Protein AF-A0A7K4AEQ0-F1 (afdb_monomer)

Mean predicted aligned error: 10.97 Å

Organism: Methanothrix soehngenii (NCBI:txid2223)

Solvent-accessible surface area (backbone atoms only — not comparable to full-atom values): 14278 Å² total; per-residue (Å²): 106,69,69,52,54,52,49,53,53,49,57,59,49,53,69,38,64,72,53,30,73,73,40,41,70,58,56,51,52,51,48,54,52,53,44,52,53,52,48,51,52,50,53,49,50,54,66,55,45,46,75,41,83,92,37,57,62,72,98,62,39,55,59,58,50,49,68,34,74,73,43,39,40,52,48,52,35,45,45,49,74,56,44,56,80,75,46,85,50,69,69,58,46,58,58,34,57,59,42,53,60,47,35,60,57,48,50,50,81,71,31,65,68,51,49,50,47,52,51,27,47,66,75,40,43,67,63,52,50,51,52,52,51,52,51,52,52,51,34,54,54,51,7,48,55,37,22,77,46,28,22,91,83,33,51,82,64,26,64,39,51,70,46,20,31,51,44,36,51,36,46,36,69,67,64,58,87,72,85,57,81,64,83,39,76,62,18,42,54,53,49,53,54,49,45,61,54,18,57,58,60,60,48,44,62,59,55,50,51,53,52,31,52,53,49,57,51,50,54,51,54,49,51,68,75,53,61,69,48,55,39,93,88,76,70,46,72,42,79,74,77,72,85,54,74,72,57,60,58,52,58,55,58,67,74,76,111

InterPro domains:
  IPR005821 Ion transport domain [PF00520] (1-220)
  IPR027359 Voltage-dependent channel domain superfamily [G3DSA:1.20.120.350] (1-124)
  IPR028325 Voltage-gated potassium channel [PTHR11537] (2-220)

Nearest PDB structures (foldseek):
  7f0j-assembly1_B  TM=7.543E-01  e=1.730E-11  Homo sapiens
  8sda-assembly1_C  TM=8.524E-01  e=1.412E-10  Rattus norvegicus
  7e8e-assembly1_D  TM=7.741E-01  e=7.119E-11  Homo sapiens
  7w6s-assembly1_F  TM=7.558E-01  e=7.800E-11  Homo sapiens
  5wie-assembly2_H  TM=8.222E-01  e=3.210E-10  Rattus norvegicus

Radius of gyration: 27.98 Å; Cα contacts (8 Å, |Δi|>4): 200; chains: 1; bounding box: 56×64×82 Å

pLDDT: mean 84.14, std 13.73, range [42.44, 97.31]

Structure (mmCIF, N/CA/C/O backbone):
data_AF-A0A7K4AEQ0-F1
#
_entry.id   AF-A0A7K4AEQ0-F1
#
loop_
_atom_site.group_PDB
_atom_site.id
_atom_site.type_symbol
_atom_site.label_atom_id
_atom_site.label_alt_id
_atom_site.label_comp_id
_atom_site.label_asym_id
_atom_site.label_entity_id
_atom_site.label_seq_id
_atom_site.pdbx_PDB_ins_code
_atom_site.Cartn_x
_atom_site.Cartn_y
_atom_site.Cartn_z
_atom_site.occupancy
_atom_site.B_iso_or_equiv
_atom_site.auth_seq_id
_atom_site.auth_comp_id
_atom_site.auth_asym_id
_atom_site.auth_atom_id
_atom_site.pdbx_PDB_model_num
ATOM 1 N N . MET A 1 1 ? -17.764 -3.358 13.798 1.00 80.31 1 MET A N 1
ATOM 2 C CA . MET A 1 1 ? -17.238 -4.054 12.597 1.00 80.31 1 MET A CA 1
ATOM 3 C C . MET A 1 1 ? -18.323 -4.373 11.567 1.00 80.31 1 MET A C 1
ATOM 5 O O . MET A 1 1 ? -18.191 -3.892 10.452 1.00 80.31 1 MET A O 1
ATOM 9 N N . LEU A 1 2 ? -19.403 -5.094 11.918 1.00 87.44 2 LEU A N 1
ATOM 10 C CA . LEU A 1 2 ? -20.477 -5.456 10.969 1.00 87.44 2 LEU A CA 1
ATOM 11 C C . LEU A 1 2 ? -21.036 -4.252 10.190 1.00 87.44 2 LEU A C 1
ATOM 13 O O . LEU A 1 2 ? -21.116 -4.301 8.971 1.00 87.44 2 LEU A O 1
ATOM 17 N N . LEU A 1 3 ? -21.333 -3.143 10.878 1.00 88.81 3 LEU A N 1
ATOM 18 C CA . LEU A 1 3 ? -21.836 -1.919 10.242 1.00 88.81 3 LEU A CA 1
ATOM 19 C C . LEU A 1 3 ? -20.861 -1.329 9.208 1.00 88.81 3 LEU A C 1
ATOM 21 O O . LEU A 1 3 ? -21.296 -0.836 8.175 1.00 88.81 3 LEU A O 1
ATOM 25 N N . VAL A 1 4 ? -19.549 -1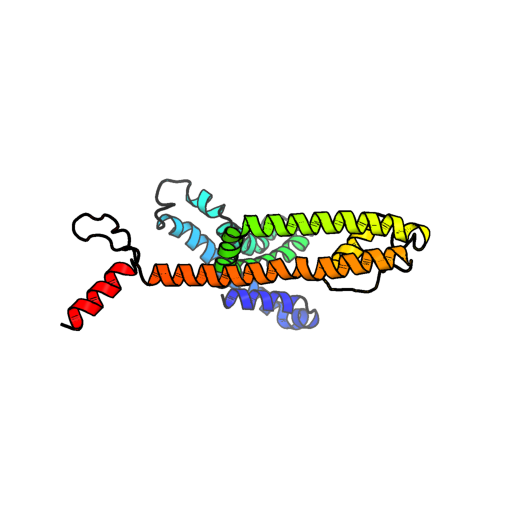.401 9.460 1.00 85.88 4 VAL A N 1
ATOM 26 C CA . VAL A 1 4 ? -18.517 -0.924 8.522 1.00 85.88 4 VAL A CA 1
ATOM 27 C C . VAL A 1 4 ? -18.495 -1.806 7.277 1.00 85.88 4 VAL A C 1
ATOM 29 O O . VAL A 1 4 ? -18.505 -1.287 6.167 1.00 85.88 4 VAL A O 1
ATOM 32 N N . VAL A 1 5 ? -18.539 -3.131 7.453 1.00 88.06 5 VAL A N 1
ATOM 33 C CA . VAL A 1 5 ? -18.591 -4.087 6.335 1.00 88.06 5 VAL A CA 1
ATOM 34 C C . VAL A 1 5 ? -19.855 -3.877 5.501 1.00 88.06 5 VAL A C 1
ATOM 36 O O . VAL A 1 5 ? -19.764 -3.753 4.284 1.00 88.06 5 VAL A O 1
ATOM 39 N N . LEU A 1 6 ? -21.019 -3.749 6.143 1.00 90.88 6 LEU A N 1
ATOM 40 C CA . LEU A 1 6 ? -22.277 -3.451 5.454 1.00 90.88 6 LEU A CA 1
ATOM 41 C C . LEU A 1 6 ? -22.228 -2.102 4.724 1.00 90.88 6 LEU A C 1
ATOM 43 O O . LEU A 1 6 ? -22.765 -1.996 3.628 1.00 90.88 6 LEU A O 1
ATOM 47 N N . ASN A 1 7 ? -21.550 -1.089 5.277 1.00 89.44 7 ASN A N 1
ATOM 48 C CA . ASN A 1 7 ? -21.341 0.193 4.597 1.00 89.44 7 ASN A CA 1
ATOM 49 C C . ASN A 1 7 ? -20.488 0.053 3.335 1.00 89.44 7 ASN A C 1
ATOM 51 O O . ASN A 1 7 ? -20.851 0.602 2.300 1.00 89.44 7 ASN A O 1
ATOM 55 N N . VAL A 1 8 ? -19.406 -0.725 3.389 1.00 87.88 8 VAL A N 1
ATOM 56 C CA . VAL A 1 8 ? -18.571 -1.009 2.212 1.00 87.88 8 VAL A CA 1
ATOM 57 C C . VAL A 1 8 ? -19.378 -1.742 1.141 1.00 87.88 8 VAL A C 1
ATOM 59 O O . VAL A 1 8 ? -19.369 -1.328 -0.015 1.00 87.88 8 VAL A O 1
ATOM 62 N N . VAL A 1 9 ? -20.127 -2.782 1.521 1.00 90.31 9 VAL A N 1
ATOM 63 C CA . VAL A 1 9 ? -20.981 -3.532 0.587 1.00 90.31 9 VAL A CA 1
ATOM 64 C C . VAL A 1 9 ? -22.057 -2.626 -0.015 1.00 90.31 9 VAL A C 1
ATOM 66 O O . VAL A 1 9 ? -22.254 -2.654 -1.224 1.00 90.31 9 VAL A O 1
ATOM 69 N N . ALA A 1 10 ? -22.699 -1.772 0.787 1.00 89.31 10 ALA A N 1
ATOM 70 C CA . ALA A 1 10 ? -23.671 -0.796 0.299 1.00 89.31 10 ALA A CA 1
ATOM 71 C C . ALA A 1 10 ? -23.052 0.176 -0.716 1.00 89.31 10 ALA A C 1
ATOM 73 O O . ALA A 1 10 ? -23.646 0.397 -1.763 1.00 89.31 10 ALA A O 1
ATOM 74 N N . VAL A 1 11 ? -21.845 0.694 -0.459 1.00 86.94 11 VAL A N 1
ATOM 75 C CA . VAL A 1 11 ? -21.139 1.593 -1.389 1.00 86.94 11 VAL A CA 1
ATOM 76 C C . VAL A 1 11 ? -20.783 0.893 -2.701 1.00 86.94 11 VAL A C 1
ATOM 78 O O . VAL A 1 11 ? -20.893 1.514 -3.755 1.00 86.94 11 VAL A O 1
ATOM 81 N N . ILE A 1 12 ? -20.373 -0.379 -2.657 1.00 88.88 12 ILE A N 1
ATOM 82 C CA . ILE A 1 12 ? -20.109 -1.182 -3.862 1.00 88.88 12 ILE A CA 1
ATOM 83 C C . ILE A 1 12 ? -21.411 -1.417 -4.633 1.00 88.88 12 ILE A C 1
ATOM 85 O O . ILE A 1 12 ? -21.448 -1.224 -5.840 1.00 88.88 12 ILE A O 1
ATOM 89 N N . MET A 1 13 ? -22.487 -1.790 -3.944 1.00 90.19 13 MET A N 1
ATOM 90 C CA . MET A 1 13 ? -23.803 -2.008 -4.548 1.00 90.19 13 MET A CA 1
ATOM 91 C C . MET A 1 13 ? -24.379 -0.730 -5.174 1.00 90.19 13 MET A C 1
ATOM 93 O O . MET A 1 13 ? -24.977 -0.784 -6.243 1.00 90.19 13 MET A O 1
ATOM 97 N N . GLU A 1 14 ? -24.143 0.429 -4.561 1.00 87.75 14 GLU A N 1
ATOM 98 C CA . GLU A 1 14 ? -24.574 1.733 -5.070 1.00 87.75 14 GLU A CA 1
ATOM 99 C C . GLU A 1 14 ? -23.918 2.102 -6.414 1.00 87.75 14 GLU A C 1
ATOM 101 O O . GLU A 1 14 ? -24.488 2.882 -7.171 1.00 87.75 14 GLU A O 1
ATOM 106 N N . THR A 1 15 ? -22.742 1.549 -6.755 1.00 86.81 15 THR A N 1
ATOM 107 C CA . THR A 1 15 ? -22.126 1.797 -8.076 1.00 86.81 15 THR A CA 1
ATOM 108 C C . THR A 1 15 ? -22.852 1.075 -9.212 1.00 86.81 15 THR A C 1
ATOM 110 O O . THR A 1 15 ? -22.668 1.419 -10.381 1.00 86.81 15 THR A O 1
ATOM 113 N N . VAL A 1 16 ? -23.702 0.097 -8.888 1.00 92.19 16 VAL A N 1
ATOM 114 C CA . VAL A 1 16 ? -24.470 -0.677 -9.860 1.00 92.19 16 VAL A CA 1
ATOM 115 C C . VAL A 1 16 ? -25.755 0.076 -10.216 1.00 92.19 16 VAL A C 1
ATOM 117 O O . VAL A 1 16 ? -26.703 0.138 -9.433 1.00 92.19 16 VAL A O 1
ATOM 120 N N . GLN A 1 17 ? -25.810 0.618 -11.437 1.00 91.06 17 GLN A N 1
ATOM 121 C CA . GLN A 1 17 ? -26.854 1.558 -11.873 1.00 91.06 17 GLN A CA 1
ATOM 122 C C . GLN A 1 17 ? -28.292 1.042 -11.697 1.00 91.06 17 GLN A C 1
ATOM 124 O O . GLN A 1 17 ? -29.163 1.790 -11.249 1.00 91.06 17 GLN A O 1
ATOM 129 N N . TRP A 1 18 ? -28.567 -0.223 -12.034 1.00 93.69 18 TRP A N 1
ATOM 130 C CA . TRP A 1 18 ? -29.924 -0.777 -11.920 1.00 93.69 18 TRP A CA 1
ATOM 131 C C . TRP A 1 18 ? -30.364 -0.908 -10.458 1.00 93.69 18 TRP A C 1
ATOM 133 O O . TRP A 1 18 ? -31.522 -0.659 -10.129 1.00 93.69 18 TRP A O 1
ATOM 143 N N . LEU A 1 19 ? -29.422 -1.232 -9.572 1.00 90.75 19 LEU A N 1
ATOM 144 C CA . LEU A 1 19 ? -29.677 -1.402 -8.150 1.00 90.75 19 LEU A CA 1
ATOM 145 C C . LEU A 1 19 ? -29.899 -0.047 -7.472 1.00 90.75 19 LEU A C 1
ATOM 147 O O . LEU A 1 19 ? -30.830 0.099 -6.683 1.00 90.75 19 LEU A O 1
ATOM 151 N N . TYR A 1 20 ? -29.108 0.964 -7.844 1.00 89.00 20 TYR A N 1
ATOM 152 C CA . TYR A 1 20 ? -29.322 2.344 -7.407 1.00 89.00 20 TYR A CA 1
ATOM 153 C C . TYR A 1 20 ? -30.683 2.884 -7.865 1.00 89.00 20 TYR A C 1
ATOM 155 O O . TYR A 1 20 ? -31.398 3.506 -7.085 1.00 89.00 20 TYR A O 1
ATOM 163 N N . SER A 1 21 ? -31.080 2.588 -9.105 1.00 89.44 21 SER A N 1
ATOM 164 C CA . SER A 1 21 ? -32.367 3.042 -9.649 1.00 89.44 21 SER A CA 1
ATOM 165 C C . SER A 1 21 ? -33.567 2.416 -8.923 1.00 89.44 21 SER A C 1
ATOM 167 O O . SER A 1 21 ? -34.591 3.072 -8.765 1.00 89.44 21 SER A O 1
ATOM 169 N N . ALA A 1 22 ? -33.441 1.166 -8.460 1.00 92.25 22 ALA A N 1
ATOM 170 C CA . ALA A 1 22 ? -34.502 0.449 -7.749 1.00 92.25 22 ALA A CA 1
ATOM 171 C C . ALA A 1 22 ? -34.543 0.735 -6.233 1.00 92.25 22 ALA A C 1
ATOM 173 O O . ALA A 1 22 ? -35.624 0.787 -5.650 1.00 92.25 22 ALA A O 1
ATOM 174 N N . TYR A 1 23 ? -33.384 0.917 -5.587 1.00 93.38 23 TYR A N 1
ATOM 175 C CA . TYR A 1 23 ? -33.257 0.975 -4.121 1.00 93.38 23 TYR A CA 1
ATOM 176 C C . TYR A 1 23 ? -32.541 2.227 -3.592 1.00 93.38 23 TYR A C 1
ATOM 178 O O . TYR A 1 23 ? -32.171 2.269 -2.418 1.00 93.38 23 TYR A O 1
ATOM 186 N N . GLY A 1 24 ? -32.359 3.264 -4.415 1.00 89.44 24 GLY A N 1
ATOM 187 C CA . GLY A 1 24 ? -31.679 4.515 -4.052 1.00 89.44 24 GLY A CA 1
ATOM 188 C C . GLY A 1 24 ? -32.066 5.081 -2.676 1.00 89.44 24 GLY A C 1
ATOM 189 O O . GLY A 1 24 ? -31.174 5.273 -1.847 1.00 89.44 24 GLY A O 1
ATOM 190 N N . PRO A 1 25 ? -33.367 5.244 -2.356 1.00 92.56 25 PRO A N 1
ATOM 191 C CA . PRO A 1 25 ? -33.796 5.758 -1.052 1.00 92.56 25 PRO A CA 1
ATOM 192 C C . PRO A 1 25 ? -33.355 4.895 0.140 1.00 92.56 25 PRO A C 1
ATOM 194 O O . PRO A 1 25 ? -33.070 5.418 1.215 1.00 92.56 25 PRO A O 1
ATOM 197 N N . ILE A 1 26 ? -33.266 3.572 -0.036 1.00 92.62 26 ILE A N 1
ATOM 198 C CA . ILE A 1 26 ? -32.818 2.648 1.016 1.00 92.62 26 ILE A CA 1
ATOM 199 C C . ILE A 1 26 ? -31.315 2.814 1.257 1.00 92.62 26 ILE A C 1
ATOM 201 O O . ILE A 1 26 ? -30.883 2.856 2.410 1.00 92.62 26 ILE A O 1
ATOM 205 N N . PHE A 1 27 ? -30.522 2.960 0.191 1.00 89.56 27 PHE A N 1
ATOM 206 C CA . PHE A 1 27 ? -29.090 3.244 0.310 1.00 89.56 27 PHE A CA 1
ATOM 207 C C . PHE A 1 27 ? -28.832 4.581 1.001 1.00 89.56 27 PHE A C 1
ATOM 209 O O . PHE A 1 27 ? -27.969 4.656 1.876 1.00 89.56 27 PHE A O 1
ATOM 216 N N . GLU A 1 28 ? -29.602 5.617 0.670 1.00 87.62 28 GLU A N 1
ATOM 217 C CA . GLU A 1 28 ? -29.498 6.926 1.316 1.00 87.62 28 GLU A CA 1
ATOM 218 C C . GLU A 1 28 ? -29.877 6.866 2.799 1.00 87.62 28 GLU A C 1
ATOM 220 O O . GLU A 1 28 ? -29.113 7.342 3.643 1.00 87.62 28 GLU A O 1
ATOM 225 N N . ALA A 1 29 ? -30.993 6.215 3.142 1.00 91.88 29 ALA A N 1
ATOM 226 C CA . ALA A 1 29 ? -31.417 6.032 4.528 1.00 91.88 29 ALA A CA 1
ATOM 227 C C . ALA A 1 29 ? -30.368 5.263 5.348 1.00 91.88 29 ALA A C 1
ATOM 229 O O . ALA A 1 29 ? -29.990 5.686 6.444 1.00 91.88 29 ALA A O 1
ATOM 230 N N . PHE A 1 30 ? -29.839 4.166 4.799 1.00 92.88 30 PHE A N 1
ATOM 231 C CA . PHE A 1 30 ? -28.781 3.387 5.436 1.00 92.88 30 PHE A CA 1
ATOM 232 C C . PHE A 1 30 ? -27.478 4.185 5.584 1.00 92.88 30 PHE A C 1
ATOM 234 O O . PHE A 1 30 ? -26.813 4.120 6.623 1.00 92.88 30 PHE A O 1
ATOM 241 N N . ASN A 1 31 ? -27.117 4.978 4.574 1.00 89.75 31 ASN A N 1
ATOM 242 C CA . ASN A 1 31 ? -25.956 5.854 4.624 1.00 89.75 31 ASN A CA 1
ATOM 243 C C . ASN A 1 31 ? -26.096 6.875 5.764 1.00 89.75 31 ASN A C 1
ATOM 245 O O . ASN A 1 31 ? -25.223 6.922 6.628 1.00 89.75 31 ASN A O 1
ATOM 249 N N . VAL A 1 32 ? -27.210 7.611 5.835 1.00 91.06 32 VAL A N 1
ATOM 250 C CA . VAL A 1 32 ? -27.480 8.577 6.918 1.00 91.06 32 VAL A CA 1
ATOM 251 C C . VAL A 1 32 ? -27.444 7.899 8.289 1.00 91.06 32 VAL A C 1
ATOM 253 O O . VAL A 1 32 ? -26.766 8.383 9.195 1.00 91.06 32 VAL A O 1
ATOM 256 N N . PHE A 1 33 ? -28.100 6.745 8.431 1.00 94.06 33 PHE A N 1
ATOM 257 C CA . PHE A 1 33 ? -28.100 5.963 9.668 1.00 94.06 33 PHE A CA 1
ATOM 258 C C . PHE A 1 33 ? -26.682 5.575 10.114 1.00 94.06 33 PHE A C 1
ATOM 260 O O . PHE A 1 33 ? -26.278 5.849 11.246 1.00 94.06 33 PHE A O 1
ATOM 267 N N . SER A 1 34 ? -25.899 4.972 9.217 1.00 91.38 34 SER A N 1
ATOM 268 C CA . SER A 1 34 ? -24.539 4.517 9.524 1.00 91.38 34 SER A CA 1
ATOM 269 C C . SER A 1 34 ? -23.590 5.671 9.867 1.00 91.38 34 SER A C 1
ATOM 271 O O . SER A 1 34 ? -22.793 5.552 10.798 1.00 91.38 34 SER A O 1
ATOM 273 N N . ILE A 1 35 ? -23.710 6.812 9.180 1.00 91.00 35 ILE A N 1
ATOM 274 C CA . ILE A 1 35 ? -22.931 8.021 9.475 1.00 91.00 35 ILE A CA 1
ATOM 275 C C . ILE A 1 35 ? -23.321 8.598 10.828 1.00 91.00 35 ILE A C 1
ATOM 277 O O . ILE A 1 35 ? -22.433 8.988 11.583 1.00 91.00 35 ILE A O 1
ATOM 281 N N . GLY A 1 36 ? -24.614 8.623 11.161 1.00 92.88 36 GLY A N 1
ATOM 282 C CA . GLY A 1 36 ? -25.082 9.044 12.479 1.00 92.88 36 GLY A CA 1
ATOM 283 C C . GLY A 1 36 ? -24.405 8.240 13.587 1.00 92.88 36 GLY A C 1
ATOM 284 O O . GLY A 1 36 ? -23.801 8.820 14.489 1.00 92.88 36 GLY A O 1
ATOM 285 N N . ILE A 1 37 ? -24.391 6.909 13.457 1.00 93.38 37 ILE A N 1
ATOM 286 C CA . ILE A 1 37 ? -23.693 6.025 14.401 1.00 93.38 37 ILE A CA 1
ATOM 287 C C . ILE A 1 37 ? -22.192 6.335 14.455 1.00 93.38 37 ILE A C 1
ATOM 289 O O . ILE A 1 37 ? -21.650 6.495 15.546 1.00 93.38 37 ILE A O 1
ATOM 293 N N . PHE A 1 38 ? -21.511 6.454 13.311 1.00 91.44 38 PHE A N 1
ATOM 294 C CA . PHE A 1 38 ? -20.069 6.727 13.291 1.00 91.44 38 PHE A CA 1
ATOM 295 C C . PHE A 1 38 ? -19.703 8.096 13.865 1.00 91.44 38 PHE A C 1
ATOM 297 O O . PHE A 1 38 ? -18.650 8.226 14.486 1.00 91.44 38 PHE A O 1
ATOM 304 N N . THR A 1 39 ? -20.567 9.091 13.686 1.00 92.38 39 THR A N 1
ATOM 305 C CA . THR A 1 39 ? -20.394 10.435 14.244 1.00 92.38 39 THR A CA 1
ATOM 306 C C . THR A 1 39 ? -20.538 10.405 15.759 1.00 92.38 39 THR A C 1
ATOM 308 O O . THR A 1 39 ? -19.682 10.935 16.464 1.00 92.38 39 THR A O 1
ATOM 311 N N . ILE A 1 40 ? -21.578 9.735 16.269 1.00 94.00 40 ILE A N 1
ATOM 312 C CA . ILE A 1 40 ? -21.784 9.549 17.710 1.00 94.00 40 ILE A CA 1
ATOM 313 C C . ILE A 1 40 ? -20.597 8.796 18.319 1.00 94.00 40 ILE A C 1
ATOM 315 O O . ILE A 1 40 ? -20.043 9.242 19.317 1.00 94.00 40 ILE A O 1
ATOM 319 N N . GLU A 1 41 ? -20.162 7.700 17.694 1.00 92.12 41 GLU A N 1
ATOM 320 C CA . GLU A 1 41 ? -18.991 6.925 18.120 1.00 92.12 41 GLU A CA 1
ATOM 321 C C . GLU 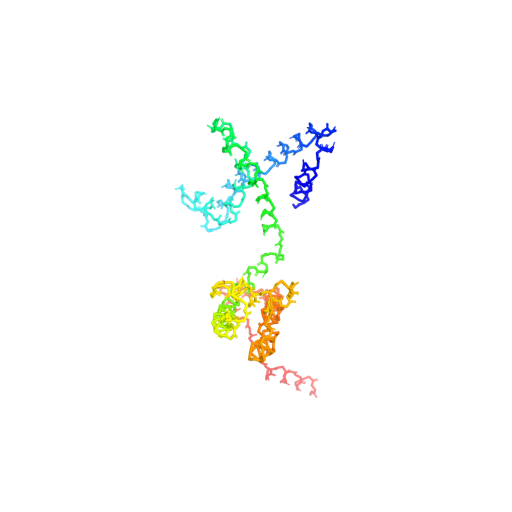A 1 41 ? -17.728 7.798 18.205 1.00 92.12 41 GLU A C 1
ATOM 323 O O . GLU A 1 41 ? -17.021 7.754 19.211 1.00 92.12 41 GLU A O 1
ATOM 328 N N . TYR A 1 42 ? -17.465 8.625 17.187 1.00 89.69 42 TYR A N 1
ATOM 329 C CA . TYR A 1 42 ? -16.309 9.525 17.158 1.00 89.69 42 TYR A CA 1
ATOM 330 C C . TYR A 1 42 ? -16.367 10.593 18.261 1.00 89.69 42 TYR A C 1
ATOM 332 O O . TYR A 1 42 ? -15.381 10.808 18.969 1.00 89.69 42 TYR A O 1
ATOM 340 N N . ILE A 1 43 ? -17.530 11.225 18.459 1.00 91.00 43 ILE A N 1
ATOM 341 C CA . ILE A 1 43 ? -17.732 12.230 19.514 1.00 91.00 43 ILE A CA 1
ATOM 342 C C . ILE A 1 43 ? -17.553 11.600 20.896 1.00 91.00 43 ILE A C 1
ATOM 344 O O . ILE A 1 43 ? -16.817 12.144 21.720 1.00 91.00 43 ILE A O 1
ATOM 348 N N . LEU A 1 44 ? -18.190 10.451 21.145 1.00 90.12 44 LEU A N 1
ATOM 349 C CA . LEU A 1 44 ? -18.072 9.735 22.415 1.00 90.12 44 LEU A CA 1
ATOM 350 C C . LEU A 1 44 ? -16.623 9.346 22.694 1.00 90.12 44 LEU A C 1
ATOM 352 O O . LEU A 1 44 ? -16.166 9.532 23.815 1.00 90.12 44 LEU A O 1
ATOM 356 N N . ARG A 1 45 ? -15.877 8.897 21.679 1.00 87.81 45 ARG A N 1
ATOM 357 C CA . ARG A 1 45 ? -14.459 8.549 21.812 1.00 87.81 45 ARG A CA 1
ATOM 358 C C . ARG A 1 45 ? -13.587 9.755 22.172 1.00 87.81 45 ARG A C 1
ATOM 360 O O . ARG A 1 45 ? -12.736 9.641 23.047 1.00 87.81 45 ARG A O 1
ATOM 367 N N . ILE A 1 46 ? -13.805 10.918 21.552 1.00 87.00 46 ILE A N 1
ATOM 368 C CA . ILE A 1 46 ? -13.117 12.166 21.944 1.00 87.00 46 ILE A CA 1
ATOM 369 C C . ILE A 1 46 ? -13.518 12.596 23.359 1.00 87.00 46 ILE A C 1
ATOM 371 O O . ILE A 1 46 ? -12.719 13.184 24.089 1.00 87.00 46 ILE A O 1
ATOM 375 N N . TRP A 1 47 ? -14.762 12.346 23.757 1.00 87.12 47 TRP A N 1
ATOM 376 C CA . TRP A 1 47 ? -15.246 12.730 25.076 1.00 87.12 47 TRP A CA 1
ATOM 377 C C . TRP A 1 47 ? -14.671 11.838 26.184 1.00 87.12 47 TRP A C 1
ATOM 379 O O . TRP A 1 47 ? -14.215 12.366 27.200 1.00 87.12 47 TRP A O 1
ATOM 389 N N . SER A 1 48 ? -14.613 10.522 25.951 1.00 86.31 48 SER A N 1
ATOM 390 C CA . SER A 1 48 ? -14.097 9.515 26.885 1.00 86.31 48 SER A CA 1
ATOM 391 C C . SER A 1 48 ? -12.570 9.403 26.897 1.00 86.31 48 SER A C 1
ATOM 393 O O . SER A 1 48 ? -12.021 8.762 27.787 1.00 86.31 48 SER A O 1
ATOM 395 N N . CYS A 1 49 ? -11.849 10.032 25.956 1.00 81.62 49 CYS A N 1
ATOM 396 C CA . CYS A 1 49 ? -10.389 9.897 25.861 1.00 81.62 49 CYS A CA 1
ATOM 397 C C . CYS A 1 49 ? -9.637 10.360 27.121 1.00 81.62 49 CYS A C 1
ATOM 399 O O . CYS A 1 49 ? -8.501 9.960 27.326 1.00 81.62 49 CYS A O 1
ATOM 401 N N . ILE A 1 50 ? -10.256 11.187 27.972 1.00 79.06 50 ILE A N 1
ATOM 402 C CA . ILE A 1 50 ? -9.664 11.694 29.223 1.00 79.06 50 ILE A CA 1
ATOM 403 C C . ILE A 1 50 ? -9.495 10.584 30.276 1.00 79.06 50 ILE A C 1
ATOM 405 O O . ILE A 1 50 ? -8.712 10.742 31.210 1.00 79.06 50 ILE A O 1
ATOM 409 N N . GLU A 1 51 ? -10.206 9.462 30.144 1.00 77.75 51 GLU A N 1
ATOM 410 C CA . GLU A 1 51 ? -10.064 8.327 31.065 1.00 77.75 51 GLU A CA 1
ATOM 411 C C . GLU A 1 51 ? -8.711 7.621 30.927 1.00 77.75 51 GLU A C 1
ATOM 413 O O . GLU A 1 51 ? -8.211 7.053 31.901 1.00 77.75 51 GLU A O 1
ATOM 418 N N . ASP A 1 52 ? -8.094 7.701 29.747 1.00 73.25 52 ASP A N 1
ATOM 419 C CA . ASP A 1 52 ? -6.764 7.161 29.502 1.00 73.25 52 ASP A CA 1
ATOM 420 C C . ASP A 1 52 ? -5.710 7.989 30.273 1.00 73.25 52 ASP A C 1
ATOM 422 O O . ASP A 1 52 ? -5.678 9.223 30.145 1.00 73.25 52 ASP A O 1
ATOM 426 N N . PRO A 1 53 ? -4.823 7.345 31.065 1.00 69.44 53 PRO A N 1
ATOM 427 C CA . PRO A 1 53 ? -3.758 8.022 31.803 1.00 69.44 53 PRO A CA 1
ATOM 428 C C . PRO A 1 53 ? -2.916 8.979 30.948 1.00 69.44 53 PRO A C 1
ATOM 430 O O . PRO A 1 53 ? -2.432 9.988 31.464 1.00 69.44 53 PRO A O 1
ATOM 433 N N . ILE A 1 54 ? -2.764 8.687 29.651 1.00 69.75 54 ILE A N 1
ATOM 434 C CA . ILE A 1 54 ? -1.973 9.469 28.693 1.00 69.75 54 ILE A CA 1
ATOM 435 C C . ILE A 1 54 ? -2.615 10.839 28.408 1.00 69.75 54 ILE A C 1
ATOM 437 O O . ILE A 1 54 ? -1.903 11.813 28.152 1.00 69.75 54 ILE A O 1
ATOM 441 N N . TYR A 1 55 ? -3.946 10.953 28.492 1.00 71.50 55 TYR A N 1
ATOM 442 C CA . TYR A 1 55 ? -4.705 12.157 28.117 1.00 71.50 55 TYR A CA 1
ATOM 443 C C . TYR A 1 55 ? -5.432 12.820 29.307 1.00 71.50 55 TYR A C 1
ATOM 445 O O . TYR A 1 55 ? -6.312 13.662 29.112 1.00 71.50 55 TYR A O 1
ATOM 453 N N . ARG A 1 56 ? -5.039 12.479 30.542 1.00 65.75 56 ARG A N 1
ATOM 454 C CA . ARG A 1 56 ? -5.755 12.796 31.795 1.00 65.75 56 ARG A CA 1
ATOM 455 C C . ARG A 1 56 ? -5.699 14.262 32.281 1.00 65.75 56 ARG A C 1
ATOM 457 O O . ARG A 1 56 ? -6.482 14.624 33.152 1.00 65.75 56 ARG A O 1
ATOM 464 N N . ALA A 1 57 ? -4.801 15.112 31.767 1.00 61.75 57 ALA A N 1
ATOM 465 C CA . ALA A 1 57 ? -4.597 16.513 32.215 1.00 61.75 57 ALA A CA 1
ATOM 466 C C . ALA A 1 57 ? -4.684 17.540 31.049 1.00 61.75 57 ALA A C 1
ATOM 468 O O . ALA A 1 57 ? -4.669 17.114 29.901 1.00 61.75 57 ALA A O 1
ATOM 469 N N . PRO A 1 58 ? -4.688 18.870 31.300 1.00 64.12 58 PRO A N 1
ATOM 470 C CA . PRO A 1 58 ? -5.819 19.804 31.145 1.00 64.12 58 PRO A CA 1
ATOM 471 C C . PRO A 1 58 ? -6.298 20.098 29.691 1.00 64.12 58 PRO A C 1
ATOM 473 O O . PRO A 1 58 ? -5.902 19.458 28.718 1.00 64.12 58 PRO A O 1
ATOM 476 N N . GLN A 1 59 ? -7.217 21.071 29.561 1.00 55.62 59 GLN A N 1
ATOM 477 C CA . GLN A 1 59 ? -7.869 21.540 28.324 1.00 55.62 59 GLN A CA 1
ATOM 478 C C . GLN A 1 59 ? -6.878 21.683 27.149 1.00 55.62 59 GLN A C 1
ATOM 480 O O . GLN A 1 59 ? -5.982 22.518 27.176 1.00 55.62 59 GLN A O 1
ATOM 485 N N . GLY A 1 60 ? -7.043 20.845 26.119 1.00 60.91 60 GLY A N 1
ATOM 486 C CA . GLY A 1 60 ? -6.179 20.803 24.927 1.00 60.91 60 GLY A CA 1
ATOM 487 C C . GLY A 1 60 ? -5.815 19.384 24.477 1.00 60.91 60 GLY A C 1
ATOM 488 O O . GLY A 1 60 ? -5.684 19.123 23.282 1.00 60.91 60 GLY A O 1
ATOM 489 N N . ASN A 1 61 ? -5.775 18.418 25.401 1.00 70.62 61 ASN A N 1
ATOM 490 C CA . ASN A 1 61 ? -5.412 17.033 25.073 1.00 70.62 61 ASN A CA 1
ATOM 491 C C . ASN A 1 61 ? -6.455 16.275 24.234 1.00 70.62 61 ASN A C 1
ATOM 493 O O . ASN A 1 61 ? -6.096 15.339 23.524 1.00 70.62 61 ASN A O 1
ATOM 497 N N . ARG A 1 62 ? -7.715 16.729 24.204 1.00 80.19 62 ARG A N 1
ATOM 498 C CA . ARG A 1 62 ? -8.722 16.209 23.260 1.00 80.19 62 ARG A CA 1
ATOM 499 C C . ARG A 1 62 ? -8.358 16.495 21.803 1.00 80.19 62 ARG A C 1
ATOM 501 O O . ARG A 1 62 ? -8.564 15.645 20.945 1.00 80.19 62 ARG A O 1
ATOM 508 N N . LEU A 1 63 ? -7.788 17.672 21.528 1.00 78.38 63 LEU A N 1
ATOM 509 C CA . LEU A 1 63 ? -7.338 18.028 20.183 1.00 78.38 63 LEU A CA 1
ATOM 510 C C . LEU A 1 63 ? -6.102 17.209 19.797 1.00 78.38 63 LEU A C 1
ATOM 512 O O . LEU A 1 63 ? -6.012 16.712 18.679 1.00 78.38 63 LEU A O 1
ATOM 516 N N . ARG A 1 64 ? -5.198 16.979 20.757 1.00 80.06 64 ARG A N 1
ATOM 517 C CA . ARG A 1 64 ? -4.063 16.065 20.585 1.00 80.06 64 ARG A CA 1
ATOM 518 C C . ARG A 1 64 ? -4.521 14.637 20.273 1.00 80.06 64 ARG A C 1
ATOM 520 O O . ARG A 1 64 ? -3.947 14.004 19.394 1.00 80.06 64 ARG A O 1
ATOM 527 N N . PHE A 1 65 ? -5.569 14.151 20.940 1.00 82.75 65 PHE A N 1
ATOM 528 C CA . PHE A 1 65 ? -6.178 12.860 20.626 1.00 82.75 65 PHE A CA 1
ATOM 529 C C . PHE A 1 65 ? -6.790 12.847 19.217 1.00 82.75 65 PHE A C 1
ATOM 531 O O . PHE A 1 65 ? -6.501 11.935 18.450 1.00 82.75 65 PHE A O 1
ATOM 538 N N . ALA A 1 66 ? -7.552 13.878 18.835 1.00 81.88 66 ALA A N 1
ATOM 539 C CA . ALA A 1 66 ? -8.196 13.967 17.519 1.00 81.88 66 ALA A CA 1
ATOM 540 C C . ALA A 1 66 ? -7.207 13.962 16.332 1.00 81.88 66 ALA A C 1
ATOM 542 O O . ALA A 1 66 ? -7.558 13.512 15.244 1.00 81.88 66 ALA A O 1
ATOM 543 N N . ILE A 1 67 ? -5.967 14.418 16.542 1.00 83.44 67 ILE A N 1
ATOM 544 C CA . ILE A 1 67 ? -4.888 14.413 15.534 1.00 83.44 67 ILE A CA 1
ATOM 545 C C . ILE A 1 67 ? -4.144 13.057 15.490 1.00 83.44 67 ILE A C 1
ATOM 547 O O . ILE A 1 67 ? -3.298 12.821 14.631 1.00 83.44 67 ILE A O 1
ATOM 551 N N . THR A 1 68 ? -4.463 12.114 16.380 1.00 83.69 68 THR A N 1
ATOM 552 C CA . THR A 1 68 ? -3.872 10.766 16.351 1.00 83.69 68 THR A CA 1
ATOM 553 C C . THR A 1 68 ? -4.308 10.038 15.071 1.00 83.69 68 THR A C 1
ATOM 555 O O . THR A 1 68 ? -5.489 10.119 14.725 1.00 83.69 68 THR A O 1
ATOM 558 N N . PRO A 1 69 ? -3.431 9.276 14.379 1.00 80.25 69 PRO A N 1
ATOM 559 C CA . PRO A 1 69 ? -3.759 8.659 13.087 1.00 80.25 69 PRO A CA 1
ATOM 560 C C . PRO A 1 69 ? -5.062 7.847 13.089 1.00 80.25 69 PRO A C 1
ATOM 562 O O . PRO A 1 69 ? -5.852 7.925 12.153 1.00 80.25 69 PRO A O 1
ATOM 565 N N . LEU A 1 70 ? -5.327 7.120 14.177 1.00 80.31 70 LEU A N 1
ATOM 566 C CA . LEU A 1 70 ? -6.541 6.320 14.343 1.00 80.31 70 LEU A CA 1
ATOM 567 C C . LEU A 1 70 ? -7.813 7.179 14.478 1.00 80.31 70 LEU A C 1
ATOM 569 O O . LEU A 1 70 ? -8.854 6.821 13.936 1.00 80.31 70 LEU A O 1
ATOM 573 N N . ALA A 1 71 ? -7.727 8.324 15.161 1.00 84.44 71 ALA A N 1
ATOM 574 C CA . ALA A 1 71 ? -8.837 9.267 15.298 1.00 84.44 71 ALA A CA 1
ATOM 575 C C . ALA A 1 71 ? -9.060 10.071 14.005 1.00 84.44 71 ALA A C 1
ATOM 577 O O . ALA A 1 71 ? -10.201 10.326 13.622 1.00 84.44 71 ALA A O 1
ATOM 578 N N . MET A 1 72 ? -7.987 10.401 13.278 1.00 85.12 72 MET A N 1
ATOM 579 C CA . MET A 1 72 ? -8.088 11.026 11.958 1.00 85.12 72 MET A CA 1
ATOM 580 C C . MET A 1 72 ? -8.829 10.136 10.956 1.00 85.12 72 MET A C 1
ATOM 582 O O . MET A 1 72 ? -9.615 10.648 10.163 1.00 85.12 72 MET A O 1
ATOM 586 N N . VAL A 1 73 ? -8.629 8.814 11.003 1.00 85.50 73 VAL A N 1
ATOM 587 C CA . VAL A 1 73 ? -9.381 7.866 10.163 1.00 85.50 73 VAL A CA 1
ATOM 588 C C . VAL A 1 73 ? -10.887 7.963 10.424 1.00 85.50 73 VAL A C 1
ATOM 590 O O . VAL A 1 73 ? -11.666 8.022 9.471 1.00 85.50 73 VAL A O 1
ATOM 593 N N . ASP A 1 74 ? -11.306 8.038 11.689 1.00 86.00 74 ASP A N 1
ATOM 594 C CA . ASP A 1 74 ? -12.720 8.196 12.044 1.00 86.00 74 ASP A CA 1
ATOM 595 C C . ASP A 1 74 ? -13.288 9.533 11.546 1.00 86.00 74 ASP A C 1
ATOM 597 O O . ASP A 1 74 ? -14.401 9.575 11.014 1.00 86.00 74 ASP A O 1
ATOM 601 N N . LEU A 1 75 ? -12.509 10.614 11.655 1.00 87.94 75 LEU A N 1
ATOM 602 C CA . LEU A 1 75 ? -12.894 11.922 11.132 1.00 87.94 75 LEU A CA 1
ATOM 603 C C . LEU A 1 75 ? -13.070 11.878 9.610 1.00 87.94 75 LEU A C 1
ATOM 605 O O . LEU A 1 75 ? -14.117 12.276 9.104 1.00 87.94 75 LEU A O 1
ATOM 609 N N . ILE A 1 76 ? -12.087 11.350 8.877 1.00 87.19 76 ILE A N 1
ATOM 610 C CA . ILE A 1 76 ? -12.113 11.236 7.408 1.00 87.19 76 ILE A CA 1
ATOM 611 C C . ILE A 1 76 ? -13.264 10.334 6.938 1.00 87.19 76 ILE A C 1
ATOM 613 O O . ILE A 1 76 ? -13.837 10.571 5.878 1.00 87.19 76 ILE A O 1
ATOM 617 N N . ALA A 1 77 ? -13.653 9.328 7.722 1.00 85.62 77 ALA A N 1
ATOM 618 C CA . ALA A 1 77 ? -14.777 8.448 7.407 1.00 85.62 77 ALA A CA 1
ATOM 619 C C . ALA A 1 77 ? -16.139 9.179 7.434 1.00 85.62 77 ALA A C 1
ATOM 621 O O . ALA A 1 77 ? -17.056 8.842 6.673 1.00 85.62 77 ALA A O 1
ATOM 622 N N . VAL A 1 78 ? -16.276 10.181 8.301 1.00 88.38 78 VAL A N 1
ATOM 623 C CA . VAL A 1 78 ? -17.534 10.890 8.577 1.00 88.38 78 VAL A CA 1
ATOM 624 C C . VAL A 1 78 ? -17.620 12.228 7.829 1.00 88.38 78 VAL A C 1
ATOM 626 O O . VAL A 1 78 ? -18.677 12.589 7.306 1.00 88.38 78 VAL A O 1
ATOM 629 N N . LEU A 1 79 ? -16.495 12.931 7.710 1.00 87.69 79 LEU A N 1
ATOM 630 C CA . LEU A 1 79 ? -16.370 14.271 7.135 1.00 87.69 79 LEU A CA 1
ATOM 631 C C . LEU A 1 79 ? -16.988 14.440 5.726 1.00 87.69 79 LEU A C 1
ATOM 633 O O . LEU A 1 79 ? -17.649 15.458 5.506 1.00 87.69 79 LEU A O 1
ATOM 637 N N . PRO A 1 80 ? -16.875 13.480 4.781 1.00 86.25 80 PRO A N 1
ATOM 638 C CA . PRO A 1 80 ? -17.423 13.631 3.434 1.00 86.25 80 PRO A CA 1
ATOM 639 C C . PRO A 1 80 ? -18.934 13.833 3.369 1.00 86.25 80 PRO A C 1
ATOM 641 O O . PRO A 1 80 ? -19.424 14.400 2.398 1.00 86.25 80 PRO A O 1
ATOM 644 N N . PHE A 1 81 ? -19.674 13.377 4.383 1.00 86.38 81 PHE A N 1
ATOM 645 C CA . PHE A 1 81 ? -21.116 13.597 4.457 1.00 86.38 81 PHE A CA 1
ATOM 646 C C . PHE A 1 81 ? -21.471 15.022 4.871 1.00 86.38 81 PHE A C 1
ATOM 648 O O . PHE A 1 81 ? -22.434 15.580 4.360 1.00 86.38 81 PHE A O 1
ATOM 655 N N . TYR A 1 82 ? -20.693 15.615 5.777 1.00 87.06 82 TYR A N 1
ATOM 656 C CA . TYR A 1 82 ? -20.975 16.943 6.315 1.00 87.06 82 TYR A CA 1
ATOM 657 C C . TYR A 1 82 ? -20.459 18.072 5.413 1.00 87.06 82 TYR A C 1
ATOM 659 O O . TYR A 1 82 ? -21.053 19.145 5.372 1.00 87.06 82 TYR A O 1
ATOM 667 N N . LEU A 1 83 ? -19.388 17.831 4.650 1.00 84.00 83 LEU A N 1
ATOM 668 C CA . LEU A 1 83 ? -18.761 18.846 3.794 1.00 84.00 83 LEU A CA 1
ATOM 669 C C . LEU A 1 83 ? -19.687 19.488 2.740 1.00 84.00 83 LEU A C 1
ATOM 671 O O . LEU A 1 83 ? -19.624 20.710 2.607 1.00 84.00 83 LEU A O 1
ATOM 675 N N . PRO A 1 84 ? -20.565 18.753 2.027 1.00 83.69 84 PRO A N 1
ATOM 676 C CA . PRO A 1 84 ? -21.501 19.347 1.067 1.00 83.69 84 PRO A CA 1
ATOM 677 C C . PRO A 1 84 ? -22.475 20.369 1.669 1.00 83.69 84 PRO A C 1
ATOM 679 O O . PRO A 1 84 ? -22.967 21.230 0.951 1.00 83.69 84 PRO A O 1
ATOM 682 N N . PHE A 1 85 ? -22.752 20.295 2.976 1.00 82.75 85 PHE A N 1
ATOM 683 C CA . PHE A 1 85 ? -23.600 21.277 3.659 1.00 82.75 85 PHE A CA 1
ATOM 684 C C . PHE A 1 85 ? -22.864 22.595 3.950 1.00 82.75 85 PHE A C 1
ATOM 686 O O . PHE A 1 85 ? -23.507 23.604 4.223 1.00 82.75 85 PHE A O 1
ATOM 693 N N . VAL A 1 86 ? -21.528 22.589 3.897 1.00 82.88 86 VAL A N 1
ATOM 694 C CA . VAL A 1 86 ? -20.671 23.755 4.168 1.00 82.88 86 VAL A CA 1
ATOM 695 C C . VAL A 1 86 ? -20.125 24.357 2.871 1.00 82.88 86 VAL A C 1
ATOM 697 O O . VAL A 1 86 ? -20.037 25.575 2.743 1.00 82.88 86 VAL A O 1
ATOM 700 N N . ILE A 1 87 ? -19.761 23.514 1.899 1.00 78.88 87 ILE A N 1
ATOM 701 C CA . ILE A 1 87 ? -19.136 23.917 0.635 1.00 78.88 87 ILE A CA 1
ATOM 702 C C . ILE A 1 87 ? -20.126 23.681 -0.512 1.00 78.88 87 ILE A C 1
ATOM 704 O O . ILE A 1 87 ? -20.438 22.540 -0.842 1.00 78.88 87 ILE A O 1
ATOM 708 N N . ALA A 1 88 ? -20.583 24.760 -1.153 1.00 70.56 88 ALA A N 1
ATOM 709 C CA . ALA A 1 88 ? -21.600 24.721 -2.212 1.00 70.56 88 ALA A CA 1
ATOM 710 C C . ALA A 1 88 ? -21.062 24.386 -3.624 1.00 70.56 88 ALA A C 1
ATOM 712 O O . ALA A 1 88 ? -21.815 24.431 -4.597 1.00 70.56 88 ALA A O 1
ATOM 713 N N . ASP A 1 89 ? -19.773 24.062 -3.775 1.00 80.25 89 ASP A N 1
ATOM 714 C CA . ASP A 1 89 ? -19.188 23.767 -5.088 1.00 80.25 89 ASP A CA 1
ATOM 715 C C . ASP A 1 89 ? -19.451 22.313 -5.524 1.00 80.25 89 ASP A C 1
ATOM 717 O O . ASP A 1 89 ? -18.907 21.347 -4.981 1.00 80.25 89 ASP A O 1
ATOM 721 N N . LEU A 1 90 ? -20.262 22.167 -6.575 1.00 72.94 90 LEU A N 1
ATOM 722 C CA . LEU A 1 90 ? -20.681 20.894 -7.166 1.00 72.94 90 LEU A CA 1
ATOM 723 C C . LEU A 1 90 ? -19.511 20.002 -7.621 1.00 72.94 90 LEU A C 1
ATOM 725 O O . LEU A 1 90 ? -19.642 18.772 -7.605 1.00 72.94 90 LEU A O 1
ATOM 729 N N . ARG A 1 91 ? -18.364 20.579 -8.017 1.00 75.19 91 ARG A N 1
ATOM 730 C CA . ARG A 1 91 ? -17.184 19.795 -8.437 1.00 75.19 91 ARG A CA 1
ATOM 731 C C . ARG A 1 91 ? -16.518 19.122 -7.244 1.00 75.19 91 ARG A C 1
ATOM 733 O O . ARG A 1 91 ? -16.227 17.925 -7.299 1.00 75.19 91 ARG A O 1
ATOM 740 N N . PHE A 1 92 ? -16.355 19.865 -6.152 1.00 73.56 92 PHE A N 1
ATOM 741 C CA . PHE A 1 92 ? -15.820 19.330 -4.904 1.00 73.56 92 PHE A CA 1
ATOM 742 C C . PHE A 1 92 ? -16.762 18.284 -4.314 1.00 73.56 92 PHE A C 1
ATOM 744 O O . PHE A 1 92 ? -16.304 17.210 -3.939 1.00 73.56 92 PHE A O 1
ATOM 751 N N . VAL A 1 93 ? -18.079 18.509 -4.343 1.00 72.81 93 VAL A N 1
ATOM 752 C CA . VAL A 1 93 ? -19.069 17.527 -3.864 1.00 72.81 93 VAL A CA 1
ATOM 753 C C . VAL A 1 93 ? -18.945 16.178 -4.585 1.00 72.81 93 VAL A C 1
ATOM 755 O O . VAL A 1 93 ? -19.067 15.131 -3.946 1.00 72.81 93 VAL A O 1
ATOM 758 N N . ARG A 1 94 ? -18.658 16.161 -5.895 1.00 72.69 94 ARG A N 1
ATOM 759 C CA . ARG A 1 94 ? -18.478 14.906 -6.647 1.00 72.69 94 ARG A CA 1
ATOM 760 C C . ARG A 1 94 ? -17.198 14.167 -6.241 1.00 72.69 94 ARG A C 1
ATOM 762 O O . ARG A 1 94 ? -17.262 12.960 -6.022 1.00 72.69 94 ARG A O 1
ATOM 769 N N . ALA A 1 95 ? -16.077 14.872 -6.084 1.00 76.69 95 ALA A N 1
ATOM 770 C CA . ALA A 1 95 ? -14.829 14.276 -5.600 1.00 76.69 95 ALA A CA 1
ATOM 771 C C . ALA A 1 95 ? -14.963 13.765 -4.153 1.00 76.69 95 ALA A C 1
ATOM 773 O O . ALA A 1 95 ? -14.512 12.664 -3.839 1.00 76.69 95 ALA A O 1
ATOM 774 N N . MET A 1 96 ? -15.678 14.506 -3.296 1.00 75.94 96 MET A N 1
ATOM 775 C CA . MET A 1 96 ? -15.951 14.133 -1.905 1.00 75.94 96 MET A CA 1
ATOM 776 C C . MET A 1 96 ? -16.701 12.802 -1.773 1.00 75.94 96 MET A C 1
ATOM 778 O O . MET A 1 96 ? -16.506 12.088 -0.791 1.00 75.94 96 MET A O 1
ATOM 782 N N . ARG A 1 97 ? -17.490 12.392 -2.778 1.00 73.06 97 ARG A N 1
ATOM 783 C CA . ARG A 1 97 ? -18.135 11.067 -2.769 1.00 73.06 97 ARG A CA 1
ATOM 784 C C . ARG A 1 97 ? -17.126 9.924 -2.784 1.00 73.06 97 ARG A C 1
ATOM 786 O O . ARG A 1 97 ? -17.410 8.905 -2.173 1.00 73.06 97 ARG A O 1
ATOM 793 N N . LEU A 1 98 ? -15.955 10.073 -3.405 1.00 75.94 98 LEU A N 1
ATOM 794 C CA . LEU A 1 98 ? -14.922 9.027 -3.387 1.00 75.94 98 LEU A CA 1
ATOM 795 C C . LEU A 1 98 ? -14.324 8.845 -1.990 1.00 75.94 98 LEU A C 1
ATOM 797 O O . LEU A 1 98 ? -14.001 7.723 -1.603 1.00 75.94 98 LEU A O 1
ATOM 801 N N . PHE A 1 99 ? -14.278 9.912 -1.186 1.00 81.00 99 PHE A N 1
ATOM 802 C CA . PHE A 1 99 ? -13.765 9.838 0.180 1.00 81.00 99 PHE A CA 1
ATOM 803 C C . PHE A 1 99 ? -14.614 8.944 1.095 1.00 81.00 99 PHE A C 1
ATOM 805 O O . PHE A 1 99 ? -14.124 8.488 2.125 1.00 81.00 99 PHE A O 1
ATOM 812 N N . ARG A 1 100 ? -15.855 8.602 0.717 1.00 77.75 100 ARG A N 1
ATOM 813 C CA . ARG A 1 100 ? -16.652 7.609 1.458 1.00 77.75 100 ARG A CA 1
ATOM 814 C C . ARG A 1 100 ? -15.988 6.229 1.494 1.00 77.75 100 ARG A C 1
ATOM 816 O O . ARG A 1 100 ? -16.230 5.480 2.434 1.00 77.75 100 ARG A O 1
ATOM 823 N N . LEU A 1 101 ? -15.124 5.909 0.523 1.00 79.75 101 LEU A N 1
ATOM 824 C CA . LEU A 1 101 ? -14.346 4.667 0.520 1.00 79.75 101 LEU A CA 1
ATOM 825 C C . LEU A 1 101 ? -13.369 4.609 1.696 1.00 79.75 101 LEU A C 1
ATOM 827 O O . LEU A 1 101 ? -13.142 3.527 2.225 1.00 79.75 101 LEU A O 1
ATOM 831 N N . PHE A 1 102 ? -12.877 5.751 2.193 1.00 82.38 102 PHE A N 1
ATOM 832 C CA . PHE A 1 102 ? -11.989 5.789 3.360 1.00 82.38 102 PHE A CA 1
ATOM 833 C C . PHE A 1 102 ? -12.651 5.284 4.648 1.00 82.38 102 PHE A C 1
ATOM 835 O O . PHE A 1 102 ? -11.947 4.932 5.588 1.00 82.38 102 PHE A O 1
ATOM 842 N N . ARG A 1 103 ? -13.983 5.129 4.692 1.00 81.06 103 ARG A N 1
ATOM 843 C CA . ARG A 1 103 ? -14.676 4.438 5.795 1.00 81.06 103 ARG A CA 1
ATOM 844 C C . ARG A 1 103 ? -14.206 2.998 5.978 1.00 81.06 103 ARG A C 1
ATOM 846 O O . ARG A 1 103 ? -14.279 2.485 7.092 1.00 81.06 103 ARG A O 1
ATOM 853 N N . ILE A 1 104 ? -13.685 2.356 4.926 1.00 83.44 104 ILE A N 1
ATOM 854 C CA . ILE A 1 104 ? -13.077 1.025 5.032 1.00 83.44 104 ILE A CA 1
ATOM 855 C C . ILE A 1 104 ? -11.872 1.026 5.975 1.00 83.44 104 ILE A C 1
ATOM 857 O O . ILE A 1 104 ? -11.651 0.046 6.681 1.00 83.44 104 ILE A O 1
ATOM 861 N N . LEU A 1 105 ? -11.143 2.145 6.064 1.00 82.50 105 LEU A N 1
ATOM 862 C CA . LEU A 1 105 ? -9.985 2.284 6.945 1.00 82.50 105 LEU A CA 1
ATOM 863 C C . LEU A 1 105 ? -10.378 2.160 8.420 1.00 82.50 105 LEU A C 1
ATOM 865 O O . LEU A 1 105 ? -9.551 1.762 9.235 1.00 82.50 105 LEU A O 1
ATOM 869 N N . LYS A 1 106 ? -11.654 2.382 8.768 1.00 77.81 106 LYS A N 1
ATOM 870 C CA . LYS A 1 106 ? -12.169 2.146 10.123 1.00 77.81 106 LYS A CA 1
ATOM 871 C C . LYS A 1 106 ? -12.003 0.686 10.561 1.00 77.81 106 LYS A C 1
ATOM 873 O O . LYS A 1 106 ? -11.898 0.416 11.755 1.00 77.81 106 LYS A O 1
ATOM 878 N N . LEU A 1 107 ? -11.920 -0.266 9.621 1.00 80.19 107 LEU A N 1
ATOM 879 C CA . LEU A 1 107 ? -11.603 -1.668 9.921 1.00 80.19 107 LEU A CA 1
ATOM 880 C C . LEU A 1 107 ? -10.238 -1.828 10.603 1.00 80.19 107 LEU A C 1
ATOM 882 O O . LEU A 1 107 ? -10.092 -2.747 11.408 1.00 80.19 107 LEU A O 1
ATOM 886 N N . ALA A 1 108 ? -9.280 -0.928 10.360 1.00 77.12 108 ALA A N 1
ATOM 887 C CA . ALA A 1 108 ? -7.977 -0.940 11.025 1.00 77.12 108 ALA A CA 1
ATOM 888 C C . ALA A 1 108 ? -8.092 -0.796 12.549 1.00 77.12 108 ALA A C 1
ATOM 890 O O . ALA A 1 108 ? -7.332 -1.419 13.284 1.00 77.12 108 ALA A O 1
ATOM 891 N N . HIS A 1 109 ? -9.093 -0.057 13.039 1.00 71.31 109 HIS A N 1
ATOM 892 C CA . HIS A 1 109 ? -9.331 0.084 14.475 1.00 71.31 109 HIS A CA 1
ATOM 893 C C . HIS A 1 109 ? -9.859 -1.213 15.107 1.00 71.31 109 HIS A C 1
ATOM 895 O O . HIS A 1 109 ? -9.557 -1.531 16.257 1.00 71.31 109 HIS A O 1
ATOM 901 N N . TYR A 1 110 ? -10.701 -1.947 14.382 1.00 71.94 110 TYR A N 1
ATOM 902 C CA . TYR A 1 110 ? -11.419 -3.106 14.918 1.00 71.94 110 TYR A CA 1
ATOM 903 C C . TYR A 1 110 ? -10.687 -4.428 14.688 1.00 71.94 110 TYR A C 1
ATOM 905 O O . TYR A 1 110 ? -10.918 -5.397 15.410 1.00 71.94 110 TYR A O 1
ATOM 913 N N . SER A 1 111 ? -9.816 -4.479 13.684 1.00 81.25 111 SER A N 1
ATOM 914 C CA . SER A 1 111 ? -9.084 -5.682 13.327 1.00 81.25 111 SER A CA 1
ATOM 915 C C . SER A 1 111 ? -7.811 -5.799 14.155 1.00 81.25 111 SER A C 1
ATOM 917 O O . SER A 1 111 ? -6.816 -5.125 13.886 1.00 81.25 111 SER A O 1
ATOM 919 N N . ARG A 1 112 ? -7.812 -6.729 15.121 1.00 78.88 112 ARG A N 1
ATOM 920 C CA . ARG A 1 112 ? -6.578 -7.140 15.813 1.00 78.88 112 ARG A CA 1
ATOM 921 C C . ARG A 1 112 ? -5.499 -7.569 14.817 1.00 78.88 112 ARG A C 1
ATOM 923 O O . ARG A 1 112 ? -4.336 -7.277 15.045 1.00 78.88 112 ARG A O 1
ATOM 930 N N . ALA A 1 113 ? -5.882 -8.190 13.698 1.00 81.69 113 ALA A N 1
ATOM 931 C CA . ALA A 1 113 ? -4.942 -8.614 12.664 1.00 81.69 113 ALA A CA 1
ATOM 932 C C . ALA A 1 113 ? -4.200 -7.433 12.015 1.00 81.69 113 ALA A C 1
ATOM 934 O O . ALA A 1 113 ? -3.000 -7.534 11.785 1.00 81.69 113 ALA A O 1
ATOM 935 N N . LEU A 1 114 ? -4.879 -6.304 11.772 1.00 82.31 114 LEU A N 1
ATOM 936 C CA . LEU A 1 114 ? -4.235 -5.101 11.226 1.00 82.31 114 LEU A CA 1
ATOM 937 C C . LEU A 1 114 ? -3.336 -4.409 12.258 1.00 82.31 114 LEU A C 1
ATOM 939 O O . LEU A 1 114 ? -2.288 -3.891 11.892 1.00 82.31 114 LEU A O 1
ATOM 943 N N . GLN A 1 115 ? -3.697 -4.454 13.542 1.00 82.12 115 GLN A N 1
ATOM 944 C CA . GLN A 1 115 ? -2.823 -3.975 14.620 1.00 82.12 115 GLN A CA 1
ATOM 945 C C . GLN A 1 115 ? -1.563 -4.841 14.740 1.00 82.12 115 GLN A C 1
ATOM 947 O O . GLN A 1 115 ? -0.461 -4.316 14.797 1.00 82.12 115 GLN A O 1
ATOM 952 N N . THR A 1 116 ? -1.708 -6.169 14.697 1.00 86.69 116 THR A N 1
ATOM 953 C CA . THR A 1 116 ? -0.563 -7.089 14.660 1.00 86.69 116 THR A CA 1
ATOM 954 C C . THR A 1 116 ? 0.288 -6.864 13.415 1.00 86.69 116 THR A C 1
ATOM 956 O O . THR A 1 116 ? 1.505 -6.922 13.503 1.00 86.69 116 THR A O 1
ATOM 959 N N . PHE A 1 117 ? -0.318 -6.568 12.266 1.00 89.81 117 PHE A N 1
ATOM 960 C CA . PHE A 1 117 ? 0.435 -6.215 11.066 1.00 89.81 117 PHE A CA 1
ATOM 961 C C . PHE A 1 117 ? 1.255 -4.926 11.248 1.00 89.81 117 PHE A C 1
ATOM 963 O O . PHE A 1 117 ? 2.422 -4.918 10.871 1.00 89.81 117 PHE A O 1
ATOM 970 N N . ASP A 1 118 ? 0.704 -3.874 11.871 1.00 89.19 118 ASP A N 1
ATOM 971 C CA . ASP A 1 118 ? 1.470 -2.658 12.213 1.00 89.19 118 ASP A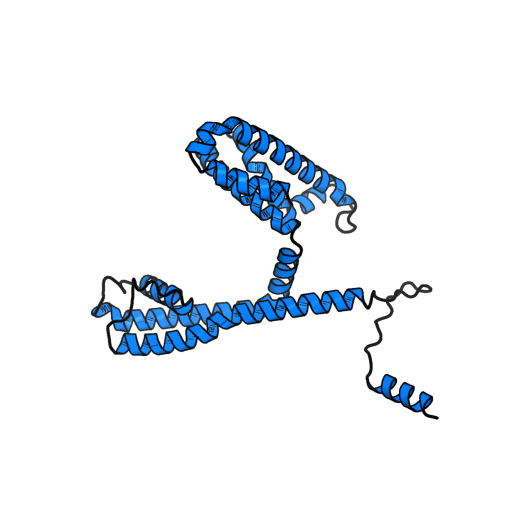 CA 1
ATOM 972 C C . ASP A 1 118 ? 2.629 -2.973 13.173 1.00 89.19 118 ASP A C 1
ATOM 974 O O . ASP A 1 118 ? 3.753 -2.528 12.944 1.00 89.19 118 ASP A O 1
ATOM 978 N N . ASP A 1 119 ? 2.395 -3.812 14.188 1.00 90.31 119 ASP A N 1
ATOM 979 C CA . ASP A 1 119 ? 3.452 -4.272 15.097 1.00 90.31 119 ASP A CA 1
ATOM 980 C C . ASP A 1 119 ? 4.567 -5.001 14.334 1.00 90.31 119 ASP A C 1
ATOM 982 O O . ASP A 1 119 ? 5.748 -4.733 14.555 1.00 90.31 119 ASP A O 1
ATOM 986 N N . VAL A 1 120 ? 4.206 -5.884 13.396 1.00 93.56 120 VAL A N 1
ATOM 987 C CA . VAL A 1 120 ? 5.158 -6.610 12.543 1.00 93.56 120 VAL A CA 1
ATOM 988 C C . VAL A 1 120 ? 5.947 -5.649 11.659 1.00 93.56 120 VAL A C 1
ATOM 990 O O . VAL A 1 120 ? 7.169 -5.765 11.584 1.0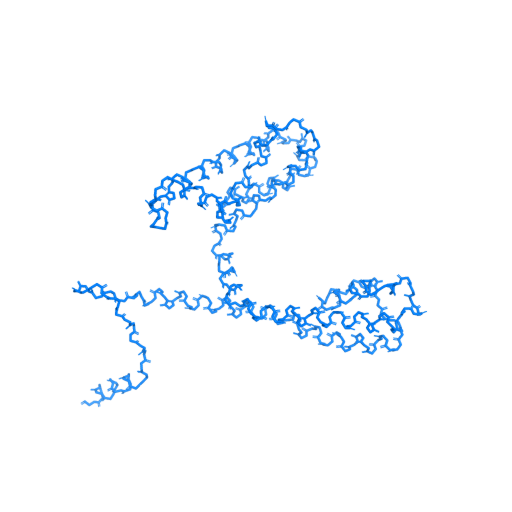0 93.56 120 VAL A O 1
ATOM 993 N N . LEU A 1 121 ? 5.287 -4.681 11.020 1.00 93.50 121 LEU A N 1
ATOM 994 C CA . LEU A 1 121 ? 5.959 -3.683 10.188 1.00 93.50 121 LEU A CA 1
ATOM 995 C C . LEU A 1 121 ? 6.938 -2.838 11.003 1.00 93.50 121 LEU A C 1
ATOM 997 O O . LEU A 1 121 ? 8.054 -2.600 10.551 1.00 93.50 121 LEU A O 1
ATOM 1001 N N . ARG A 1 122 ? 6.557 -2.411 12.212 1.00 92.12 122 ARG A N 1
ATOM 1002 C CA . ARG A 1 122 ? 7.444 -1.656 13.111 1.00 92.12 122 ARG A CA 1
ATOM 1003 C C . ARG A 1 122 ? 8.621 -2.498 13.582 1.00 92.12 122 ARG A C 1
ATOM 1005 O O . ARG A 1 122 ? 9.742 -1.993 13.599 1.00 92.12 122 ARG A O 1
ATOM 1012 N N . LEU A 1 123 ? 8.366 -3.760 13.926 1.00 92.69 123 LEU A N 1
ATOM 1013 C CA . LEU A 1 123 ? 9.379 -4.721 14.356 1.00 92.69 123 LEU A CA 1
ATOM 1014 C C . LEU A 1 123 ? 10.386 -5.017 13.238 1.00 92.69 123 LEU A C 1
ATOM 1016 O O . LEU A 1 123 ? 11.576 -5.142 13.504 1.00 92.69 123 LEU A O 1
ATOM 1020 N N . LYS A 1 124 ? 9.919 -5.099 11.989 1.00 94.94 124 LYS A N 1
ATOM 1021 C CA . LYS A 1 124 ? 10.710 -5.495 10.814 1.00 94.94 124 LYS A CA 1
ATOM 1022 C C . LYS A 1 124 ? 11.076 -4.339 9.882 1.00 94.94 124 LYS A C 1
ATOM 1024 O O . LYS A 1 124 ? 11.550 -4.578 8.776 1.00 94.94 124 LYS A O 1
ATOM 1029 N N . LYS A 1 125 ? 10.902 -3.087 10.319 1.00 94.69 125 LYS A N 1
ATOM 1030 C CA . LYS A 1 125 ? 11.075 -1.886 9.479 1.00 94.69 125 LYS A CA 1
ATOM 1031 C C . LYS A 1 125 ? 12.460 -1.788 8.827 1.00 94.69 125 LYS A C 1
ATOM 1033 O O . LYS A 1 125 ? 12.560 -1.364 7.683 1.00 94.69 125 LYS A O 1
ATOM 1038 N N . GLU A 1 126 ? 13.514 -2.171 9.548 1.00 95.62 126 GLU A N 1
ATOM 1039 C CA . GLU A 1 126 ? 14.901 -2.066 9.077 1.00 95.62 126 GLU A CA 1
ATOM 1040 C C . GLU A 1 126 ? 15.192 -3.134 8.020 1.00 95.62 126 GLU A C 1
ATOM 1042 O O . GLU A 1 126 ? 15.711 -2.826 6.949 1.00 95.62 126 GLU A O 1
ATOM 1047 N N . GLU A 1 127 ? 14.755 -4.367 8.280 1.00 95.00 127 GLU A N 1
ATOM 1048 C CA . GLU A 1 127 ? 14.854 -5.497 7.353 1.00 95.00 127 GLU A CA 1
ATOM 1049 C C . GLU A 1 127 ? 14.046 -5.230 6.065 1.00 95.00 127 GLU A C 1
ATOM 1051 O O . GLU A 1 127 ? 14.564 -5.400 4.962 1.00 95.00 127 GLU A O 1
ATOM 1056 N N . LEU A 1 128 ? 12.812 -4.722 6.185 1.00 94.44 128 LEU A N 1
ATOM 1057 C CA . LEU A 1 128 ? 11.980 -4.323 5.041 1.00 94.44 128 LEU A CA 1
ATOM 1058 C C . LEU A 1 128 ? 12.592 -3.158 4.253 1.00 94.44 128 LEU A C 1
ATOM 1060 O O . LEU A 1 128 ? 12.556 -3.165 3.023 1.00 94.44 128 LEU A O 1
ATOM 1064 N N . GLY A 1 129 ? 13.158 -2.168 4.948 1.00 94.62 129 GLY A N 1
ATOM 1065 C CA . GLY A 1 129 ? 13.831 -1.031 4.325 1.00 94.62 129 GLY A CA 1
ATOM 1066 C C . GLY A 1 129 ? 15.033 -1.465 3.487 1.00 94.62 129 GLY A C 1
ATOM 1067 O O . GLY A 1 129 ? 15.177 -1.018 2.349 1.00 94.62 129 GLY A O 1
ATOM 1068 N N . LEU A 1 130 ? 15.847 -2.387 4.010 1.00 95.44 130 LEU A N 1
ATOM 1069 C CA . LEU A 1 130 ? 16.975 -2.962 3.280 1.00 95.44 130 LEU A CA 1
ATOM 1070 C C . LEU A 1 130 ? 16.510 -3.738 2.040 1.00 95.44 130 LEU A C 1
ATOM 1072 O O . LEU A 1 130 ? 17.049 -3.527 0.957 1.00 95.44 130 LEU A O 1
ATOM 1076 N N . MET A 1 131 ? 15.480 -4.581 2.173 1.00 94.06 131 MET A N 1
ATOM 1077 C CA . MET A 1 131 ? 14.926 -5.338 1.043 1.00 94.06 131 MET A CA 1
ATOM 1078 C C . MET A 1 131 ? 14.397 -4.418 -0.059 1.00 94.06 131 MET A C 1
ATOM 1080 O O . MET A 1 131 ? 14.718 -4.613 -1.231 1.00 94.06 131 MET A O 1
ATOM 1084 N N . LEU A 1 132 ? 13.622 -3.393 0.307 1.00 94.44 132 LEU A N 1
ATOM 1085 C CA . LEU A 1 132 ? 13.097 -2.420 -0.647 1.00 94.44 132 LEU A CA 1
ATOM 1086 C C . LEU A 1 132 ? 14.231 -1.673 -1.356 1.00 94.44 132 LEU A C 1
ATOM 1088 O O . LEU A 1 132 ? 14.188 -1.513 -2.574 1.00 94.44 132 LEU A O 1
ATOM 1092 N N . PHE A 1 133 ? 15.261 -1.262 -0.616 1.00 95.81 133 PHE A N 1
ATOM 1093 C CA . PHE A 1 133 ? 16.441 -0.627 -1.193 1.00 95.81 133 PHE A CA 1
ATOM 1094 C C . PHE A 1 133 ? 17.137 -1.542 -2.211 1.00 95.81 133 PHE A C 1
ATOM 1096 O O . PHE A 1 133 ? 17.407 -1.112 -3.331 1.00 95.81 133 PHE A O 1
ATOM 1103 N N . THR A 1 134 ? 17.360 -2.816 -1.875 1.00 95.06 134 THR A N 1
ATOM 1104 C CA . THR A 1 134 ? 17.955 -3.795 -2.798 1.00 95.06 134 THR A CA 1
ATOM 1105 C C . THR A 1 134 ? 17.101 -4.005 -4.051 1.00 95.06 134 THR A C 1
ATOM 1107 O O . THR A 1 134 ? 17.650 -4.046 -5.151 1.00 95.06 134 THR A O 1
ATOM 1110 N N . ILE A 1 135 ? 15.771 -4.087 -3.915 1.00 94.81 135 ILE A N 1
ATOM 1111 C CA . ILE A 1 135 ? 14.851 -4.213 -5.058 1.00 94.81 135 ILE A CA 1
ATOM 1112 C C . ILE A 1 135 ? 14.929 -2.977 -5.960 1.00 94.81 135 ILE A C 1
ATOM 1114 O O . ILE A 1 135 ? 14.997 -3.123 -7.176 1.00 94.81 135 ILE A O 1
ATOM 1118 N N . ILE A 1 136 ? 14.958 -1.769 -5.388 1.00 95.81 136 ILE A N 1
ATOM 1119 C CA . ILE A 1 136 ? 15.058 -0.521 -6.160 1.00 95.81 136 ILE A CA 1
ATOM 1120 C C . ILE A 1 136 ? 16.386 -0.450 -6.916 1.00 95.81 136 ILE A C 1
ATOM 1122 O O . ILE A 1 136 ? 16.396 -0.110 -8.098 1.00 95.81 136 ILE A O 1
ATOM 1126 N N . VAL A 1 137 ? 17.500 -0.798 -6.268 1.00 96.44 137 VAL A N 1
ATOM 1127 C CA . VAL A 1 137 ? 18.816 -0.830 -6.924 1.00 96.44 137 VAL A CA 1
ATOM 1128 C C . VAL A 1 137 ? 18.814 -1.836 -8.072 1.00 96.44 137 VAL A C 1
ATOM 1130 O O . VAL A 1 137 ? 19.182 -1.477 -9.189 1.00 96.44 137 VAL A O 1
ATOM 1133 N N . LEU A 1 138 ? 18.332 -3.063 -7.839 1.00 95.62 138 LEU A N 1
ATOM 1134 C CA . LEU A 1 138 ? 18.229 -4.072 -8.892 1.00 95.62 138 LEU A CA 1
ATOM 1135 C C . LEU A 1 138 ? 17.334 -3.598 -10.043 1.00 95.62 138 LEU A C 1
ATOM 1137 O O . LEU A 1 138 ? 17.692 -3.790 -11.203 1.00 95.62 138 LEU A O 1
ATOM 1141 N N . LEU A 1 139 ? 16.199 -2.963 -9.745 1.00 96.62 139 LEU A N 1
ATOM 1142 C CA . LEU A 1 139 ? 15.279 -2.431 -10.747 1.00 96.62 139 LEU A CA 1
ATOM 1143 C C . LEU A 1 139 ? 15.954 -1.374 -11.627 1.00 96.62 139 LEU A C 1
ATOM 1145 O O . LEU A 1 139 ? 15.893 -1.474 -12.846 1.00 96.62 139 LEU A O 1
ATOM 1149 N N . ILE A 1 140 ? 16.622 -0.387 -11.029 1.00 97.25 140 ILE A N 1
ATOM 1150 C CA . ILE A 1 140 ? 17.275 0.691 -11.782 1.00 97.25 140 ILE A CA 1
ATOM 1151 C C . ILE A 1 140 ? 18.431 0.135 -12.620 1.00 97.25 140 ILE A C 1
ATOM 1153 O O . ILE A 1 140 ? 18.549 0.463 -13.800 1.00 97.25 140 ILE A O 1
ATOM 1157 N N . THR A 1 141 ? 19.266 -0.736 -12.044 1.00 97.00 141 THR A N 1
ATOM 1158 C CA . THR A 1 141 ? 20.389 -1.345 -12.770 1.00 97.00 141 THR A CA 1
ATOM 1159 C C . THR A 1 141 ? 19.907 -2.246 -13.906 1.00 97.00 141 THR A C 1
ATOM 1161 O O . THR A 1 141 ? 20.428 -2.153 -15.014 1.00 97.00 141 THR A O 1
ATOM 1164 N N . SER A 1 142 ? 18.899 -3.089 -13.669 1.00 96.38 142 SER A N 1
ATOM 1165 C CA . SER A 1 142 ? 18.343 -3.966 -14.708 1.00 96.38 142 SER A CA 1
ATOM 1166 C C . SER A 1 142 ? 17.643 -3.186 -15.819 1.00 96.38 142 SER A C 1
ATOM 1168 O O . SER A 1 142 ? 17.852 -3.506 -16.984 1.00 96.38 142 SER A O 1
ATOM 1170 N N . ALA A 1 143 ? 16.885 -2.138 -15.487 1.00 97.25 143 ALA A N 1
ATOM 1171 C CA . ALA A 1 143 ? 16.242 -1.269 -16.468 1.00 97.25 143 ALA A CA 1
ATOM 1172 C C . ALA A 1 143 ? 17.266 -0.533 -17.343 1.00 97.25 143 ALA A C 1
ATOM 1174 O O . ALA A 1 143 ? 17.115 -0.511 -18.560 1.00 97.25 143 ALA A O 1
ATOM 1175 N N . GLY A 1 144 ? 18.332 0.014 -16.747 1.00 97.12 144 GLY A N 1
ATOM 1176 C CA . GLY A 1 144 ? 19.410 0.664 -17.497 1.00 97.12 144 GLY A CA 1
ATOM 1177 C C . GLY A 1 144 ? 20.124 -0.300 -18.448 1.00 97.12 144 GLY A C 1
ATOM 1178 O O . GLY A 1 144 ? 20.280 0.004 -19.624 1.00 97.12 144 GLY A O 1
ATOM 1179 N N . LEU A 1 145 ? 20.488 -1.495 -17.969 1.00 97.31 145 LEU A N 1
ATOM 1180 C CA . LEU A 1 145 ? 21.103 -2.524 -18.816 1.00 97.31 145 LEU A CA 1
ATOM 1181 C C . LEU A 1 145 ? 20.168 -2.999 -19.933 1.00 97.31 145 LEU A C 1
ATOM 1183 O O . LEU A 1 145 ? 20.629 -3.273 -21.037 1.00 97.31 145 LEU A O 1
ATOM 1187 N N . MET A 1 146 ? 18.869 -3.110 -19.651 1.00 97.00 146 MET A N 1
ATOM 1188 C CA . MET A 1 146 ? 17.893 -3.551 -20.642 1.00 97.00 146 MET A CA 1
ATOM 1189 C C . MET A 1 146 ? 17.648 -2.492 -21.713 1.00 97.00 146 MET A C 1
ATOM 1191 O O . MET A 1 146 ? 17.578 -2.833 -22.887 1.00 97.00 146 MET A O 1
ATOM 1195 N N . TYR A 1 147 ? 17.572 -1.218 -21.322 1.00 97.19 147 TYR A N 1
ATOM 1196 C CA . TYR A 1 147 ? 17.484 -0.104 -22.259 1.00 97.19 147 TYR A CA 1
ATOM 1197 C C . TYR A 1 147 ? 18.664 -0.130 -23.238 1.00 97.19 147 TYR A C 1
ATOM 1199 O O . TYR A 1 147 ? 18.449 -0.208 -24.441 1.00 97.19 147 TYR A O 1
ATOM 1207 N N . GLU A 1 148 ? 19.901 -0.197 -22.742 1.00 96.62 148 GLU A N 1
ATOM 1208 C CA . GLU A 1 148 ? 21.089 -0.252 -23.609 1.00 96.62 148 GLU A CA 1
ATOM 1209 C C . GLU A 1 148 ? 21.132 -1.510 -24.498 1.00 96.62 148 GLU A C 1
ATOM 1211 O O . GLU A 1 148 ? 21.675 -1.475 -25.598 1.00 96.62 148 GLU A O 1
ATOM 1216 N N . ALA A 1 149 ? 20.565 -2.633 -24.045 1.00 96.56 149 ALA A N 1
ATOM 1217 C CA . ALA A 1 149 ? 20.562 -3.878 -24.811 1.00 96.56 149 ALA A CA 1
ATOM 1218 C C . ALA A 1 149 ? 19.454 -3.953 -25.877 1.00 96.56 149 ALA A C 1
ATOM 1220 O O . ALA A 1 149 ? 19.634 -4.629 -26.890 1.00 96.56 149 ALA A O 1
ATOM 1221 N N . GLU A 1 150 ? 18.302 -3.318 -25.646 1.00 96.75 150 GLU A N 1
ATOM 1222 C CA . GLU A 1 150 ? 17.093 -3.503 -26.458 1.00 96.75 150 GLU A CA 1
ATOM 1223 C C . GLU A 1 150 ? 16.628 -2.244 -27.192 1.00 96.75 150 GLU A C 1
ATOM 1225 O O . GLU A 1 150 ? 15.861 -2.380 -28.143 1.00 96.75 150 GLU A O 1
ATOM 1230 N N . HIS A 1 151 ? 17.073 -1.042 -26.809 1.00 95.69 151 HIS A N 1
ATOM 1231 C CA . HIS A 1 151 ? 16.583 0.214 -27.391 1.00 95.69 151 HIS A CA 1
ATOM 1232 C C . HIS A 1 151 ? 16.745 0.262 -28.916 1.00 95.69 151 HIS A C 1
ATOM 1234 O O . HIS A 1 151 ? 15.793 0.579 -29.624 1.00 95.69 151 HIS A O 1
ATOM 1240 N N . ASP A 1 152 ? 17.907 -0.138 -29.437 1.00 94.62 152 ASP A N 1
ATOM 1241 C CA . ASP A 1 152 ? 18.168 -0.134 -30.883 1.00 94.62 152 ASP A CA 1
ATOM 1242 C C . ASP A 1 152 ? 17.290 -1.137 -31.651 1.00 94.62 152 ASP A C 1
ATOM 1244 O O . ASP A 1 152 ? 16.943 -0.915 -32.812 1.00 94.62 152 ASP A O 1
ATOM 1248 N N . ALA A 1 153 ? 16.927 -2.255 -31.016 1.00 94.62 153 ALA A N 1
ATOM 1249 C CA . ALA A 1 153 ? 16.110 -3.303 -31.624 1.00 94.62 153 ALA A CA 1
ATOM 1250 C C . ALA A 1 153 ? 14.603 -3.042 -31.471 1.00 94.62 153 ALA A C 1
ATOM 1252 O O . ALA A 1 153 ? 13.813 -3.473 -32.313 1.00 94.62 153 ALA A O 1
ATOM 1253 N N . GLN A 1 154 ? 14.204 -2.368 -30.392 1.00 94.94 154 GLN A N 1
ATOM 1254 C CA . GLN A 1 154 ? 12.818 -2.124 -29.998 1.00 94.94 154 GLN A CA 1
ATOM 1255 C C . GLN A 1 154 ? 12.646 -0.705 -29.418 1.00 94.94 154 GLN A C 1
ATOM 1257 O O . GLN A 1 154 ? 12.308 -0.557 -28.238 1.00 94.94 154 GLN A O 1
ATOM 1262 N N . PRO A 1 155 ? 12.817 0.354 -30.230 1.00 92.62 155 PRO A N 1
ATOM 1263 C CA . PRO A 1 155 ? 12.813 1.736 -29.742 1.00 92.62 155 PRO A CA 1
ATOM 1264 C C . PRO A 1 155 ? 11.450 2.196 -29.213 1.00 92.62 155 PRO A C 1
ATOM 1266 O O . PRO A 1 155 ? 11.388 3.137 -28.432 1.00 92.62 155 PRO A O 1
ATOM 1269 N N . GLU A 1 156 ? 10.354 1.541 -29.607 1.00 93.06 156 GLU A N 1
ATOM 1270 C CA . GLU A 1 156 ? 9.014 1.830 -29.078 1.00 93.06 156 GLU A CA 1
ATOM 1271 C C . GLU A 1 156 ? 8.756 1.153 -27.723 1.00 93.06 156 GLU A C 1
ATOM 1273 O O . GLU A 1 156 ? 8.099 1.736 -26.865 1.00 93.06 156 GLU A O 1
ATOM 1278 N N . ALA A 1 157 ? 9.279 -0.061 -27.510 1.00 91.88 157 ALA A N 1
ATOM 1279 C CA . ALA A 1 157 ? 9.055 -0.824 -26.279 1.00 91.88 157 ALA A CA 1
ATOM 1280 C C . ALA A 1 157 ? 10.041 -0.430 -25.167 1.00 91.88 157 ALA A C 1
ATOM 1282 O O . ALA A 1 157 ? 9.663 -0.319 -24.006 1.00 91.88 157 ALA A O 1
ATOM 1283 N N . PHE A 1 158 ? 11.300 -0.168 -25.523 1.00 94.88 158 PHE A N 1
ATOM 1284 C CA . PHE A 1 158 ? 12.337 0.320 -24.612 1.00 94.88 158 PHE A CA 1
ATOM 1285 C C . PHE A 1 158 ? 12.698 1.772 -24.949 1.00 94.88 158 PHE A C 1
ATOM 1287 O O . PHE A 1 158 ? 13.863 2.105 -25.156 1.00 94.88 158 PHE A O 1
ATOM 1294 N N . ALA A 1 159 ? 11.688 2.645 -25.025 1.00 95.12 159 ALA A N 1
ATOM 1295 C CA . ALA A 1 159 ? 11.851 4.043 -25.435 1.00 95.12 159 ALA A CA 1
ATOM 1296 C C . ALA A 1 159 ? 12.653 4.887 -24.433 1.00 95.12 159 ALA A C 1
ATOM 1298 O O . ALA A 1 159 ? 13.355 5.821 -24.821 1.00 95.12 159 ALA A O 1
ATOM 1299 N N . SER A 1 160 ? 12.573 4.560 -23.143 1.00 96.12 160 SER A N 1
ATOM 1300 C CA . SER A 1 160 ? 13.302 5.245 -22.080 1.00 96.12 160 SER A CA 1
ATOM 1301 C C . SER A 1 160 ? 13.605 4.309 -20.906 1.00 96.12 160 SER A C 1
ATOM 1303 O O . SER A 1 160 ? 13.021 3.232 -20.780 1.00 96.12 160 SER A O 1
ATOM 1305 N N . ILE A 1 161 ? 14.505 4.720 -20.004 1.00 96.69 161 ILE A N 1
ATOM 1306 C CA . ILE A 1 161 ? 14.792 3.958 -18.774 1.00 96.69 161 ILE A CA 1
ATOM 1307 C C . ILE A 1 161 ? 13.517 3.736 -17.932 1.00 96.69 161 ILE A C 1
ATOM 1309 O O . ILE A 1 161 ? 13.320 2.610 -17.484 1.00 96.69 161 ILE A O 1
ATOM 1313 N N . PRO A 1 162 ? 12.619 4.722 -17.726 1.00 96.75 162 PRO A N 1
ATOM 1314 C CA . PRO A 1 162 ? 11.322 4.480 -17.086 1.00 96.75 162 PRO A CA 1
ATOM 1315 C C . PRO A 1 162 ? 10.461 3.397 -17.754 1.00 96.75 162 PRO A C 1
ATOM 1317 O O . PRO A 1 162 ? 9.841 2.602 -17.048 1.00 96.75 162 PRO A O 1
ATOM 1320 N N . ASP A 1 163 ? 10.455 3.314 -19.086 1.00 95.31 163 ASP A N 1
ATOM 1321 C CA . ASP A 1 163 ? 9.718 2.258 -19.799 1.00 95.31 163 ASP A CA 1
ATOM 1322 C C . ASP A 1 163 ? 10.373 0.885 -19.564 1.00 95.31 163 ASP A C 1
ATOM 1324 O O . ASP A 1 163 ? 9.699 -0.105 -19.278 1.00 95.31 163 ASP A O 1
ATOM 1328 N N . ALA A 1 164 ? 11.710 0.834 -19.534 1.00 96.62 164 ALA A N 1
ATOM 1329 C CA . ALA A 1 164 ? 12.447 -0.361 -19.121 1.00 96.62 164 ALA A CA 1
ATOM 1330 C C . ALA A 1 164 ? 12.212 -0.723 -17.636 1.00 96.62 164 ALA A C 1
ATOM 1332 O O . ALA A 1 164 ? 12.209 -1.903 -17.273 1.00 96.62 164 ALA A O 1
ATOM 1333 N N . MET A 1 165 ? 11.969 0.264 -16.763 1.00 97.12 165 MET A N 1
ATOM 1334 C CA . MET A 1 165 ? 11.581 0.025 -15.368 1.00 97.12 165 MET A CA 1
ATOM 1335 C C . MET A 1 165 ? 10.193 -0.609 -15.273 1.00 97.12 165 MET A C 1
ATOM 1337 O O . MET A 1 165 ? 9.996 -1.446 -14.397 1.00 97.12 165 MET A O 1
ATOM 1341 N N . TRP A 1 166 ? 9.243 -0.275 -16.153 1.00 96.88 166 TRP A N 1
ATOM 1342 C CA . TRP A 1 166 ? 7.950 -0.967 -16.197 1.00 96.88 166 TRP A CA 1
ATOM 1343 C C . TRP A 1 166 ? 8.134 -2.466 -16.465 1.00 96.88 166 TRP A C 1
ATOM 1345 O O . TRP A 1 166 ? 7.643 -3.288 -15.685 1.00 96.88 166 TRP A O 1
ATOM 1355 N N . TRP A 1 167 ? 8.938 -2.820 -17.477 1.00 96.56 167 TRP A N 1
ATOM 1356 C CA . TRP A 1 167 ? 9.331 -4.213 -17.728 1.00 96.56 167 TRP A CA 1
ATOM 1357 C C . TRP A 1 167 ? 9.964 -4.858 -16.485 1.00 96.56 167 TRP A C 1
ATOM 1359 O O . TRP A 1 167 ? 9.576 -5.960 -16.085 1.00 96.56 167 TRP A O 1
ATOM 1369 N N . GLY A 1 168 ? 10.899 -4.159 -15.834 1.00 95.62 168 GLY A N 1
ATOM 1370 C CA . GLY A 1 168 ? 11.566 -4.633 -14.623 1.00 95.62 168 GLY A CA 1
ATOM 1371 C C . GLY A 1 168 ? 10.601 -4.870 -13.457 1.00 95.62 168 GLY A C 1
ATOM 1372 O O . GLY A 1 168 ? 10.679 -5.912 -12.815 1.00 95.62 168 GLY A O 1
ATOM 1373 N N . ILE A 1 169 ? 9.648 -3.967 -13.206 1.00 95.50 169 ILE A N 1
ATOM 1374 C CA . ILE A 1 169 ? 8.634 -4.107 -12.145 1.00 95.50 169 ILE A CA 1
ATOM 1375 C C . ILE A 1 169 ? 7.762 -5.337 -12.401 1.00 95.50 169 ILE A C 1
ATOM 1377 O O . ILE A 1 169 ? 7.599 -6.169 -11.509 1.00 95.50 169 ILE A O 1
ATOM 1381 N N . VAL A 1 170 ? 7.231 -5.477 -13.618 1.00 95.19 170 VAL A N 1
ATOM 1382 C CA . VAL A 1 170 ? 6.356 -6.594 -14.011 1.00 95.19 170 VAL A CA 1
ATOM 1383 C C . VAL A 1 170 ? 7.099 -7.933 -13.946 1.00 95.19 170 VAL A C 1
ATOM 1385 O 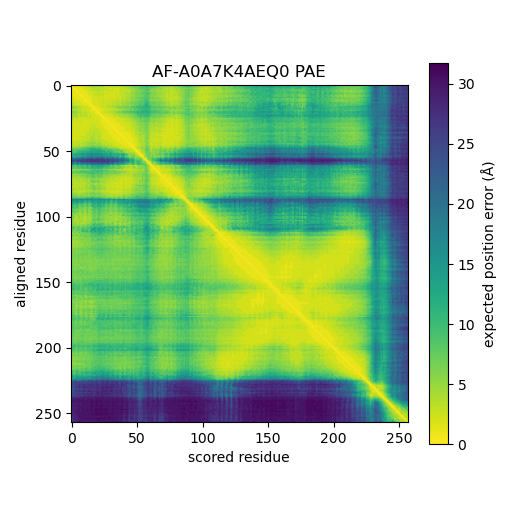O . VAL A 1 170 ? 6.517 -8.943 -13.540 1.00 95.19 170 VAL A O 1
ATOM 1388 N N . THR A 1 171 ? 8.387 -7.937 -14.297 1.00 94.12 171 THR A N 1
ATOM 1389 C CA . THR A 1 171 ? 9.251 -9.127 -14.280 1.00 94.12 171 THR A CA 1
ATOM 1390 C C . THR A 1 171 ? 9.667 -9.516 -12.860 1.00 94.12 171 THR A C 1
ATOM 1392 O O . THR A 1 171 ? 9.488 -10.668 -12.468 1.00 94.12 171 THR A O 1
ATOM 1395 N N . LEU A 1 172 ? 10.171 -8.571 -12.059 1.00 93.12 172 LEU A N 1
ATOM 1396 C CA . LEU A 1 172 ? 10.589 -8.807 -10.670 1.00 93.12 172 LEU A CA 1
ATOM 1397 C C . LEU A 1 172 ? 9.404 -9.203 -9.778 1.00 93.12 172 LEU A C 1
ATOM 1399 O O . LEU A 1 172 ? 9.562 -10.047 -8.901 1.00 93.12 172 LEU A O 1
ATOM 1403 N N . ALA A 1 173 ? 8.216 -8.641 -10.028 1.00 91.81 173 ALA A N 1
ATOM 1404 C CA . ALA A 1 173 ? 6.982 -9.015 -9.337 1.00 91.81 173 ALA A CA 1
ATOM 1405 C C . ALA A 1 173 ? 6.372 -10.336 -9.842 1.00 91.81 173 ALA A C 1
ATOM 1407 O O . ALA A 1 173 ? 5.316 -10.742 -9.356 1.00 91.81 173 ALA A O 1
ATOM 1408 N N . THR A 1 174 ? 7.008 -11.020 -10.801 1.00 92.12 174 THR A N 1
ATOM 1409 C CA . THR A 1 174 ? 6.558 -12.295 -11.392 1.00 92.12 174 THR A CA 1
ATOM 1410 C C . THR A 1 174 ? 5.175 -12.245 -12.061 1.00 92.12 174 THR A C 1
ATOM 1412 O O . THR A 1 174 ? 4.525 -13.274 -12.216 1.00 92.12 174 THR A O 1
ATOM 1415 N N . VAL A 1 175 ? 4.719 -11.055 -12.478 1.00 93.81 175 VAL A N 1
ATOM 1416 C CA . VAL A 1 175 ? 3.421 -10.873 -13.153 1.00 93.81 175 VAL A CA 1
ATOM 1417 C C . VAL A 1 175 ? 3.517 -11.271 -14.623 1.00 93.81 175 VAL A C 1
ATOM 1419 O O . VAL A 1 175 ? 2.706 -12.059 -15.096 1.00 93.81 175 VAL A O 1
ATOM 1422 N N . GLY A 1 176 ? 4.515 -10.739 -15.336 1.00 92.62 176 GLY A N 1
ATOM 1423 C CA . GLY A 1 176 ? 4.810 -11.119 -16.720 1.00 92.62 176 GLY A CA 1
ATOM 1424 C C . GLY A 1 176 ? 3.655 -10.910 -17.706 1.00 92.62 176 GLY A C 1
ATOM 1425 O O . GLY A 1 176 ? 3.259 -11.858 -18.375 1.00 92.62 176 GLY A O 1
ATOM 1426 N N . TYR A 1 177 ? 3.132 -9.683 -17.833 1.00 93.56 177 TYR A N 1
ATOM 1427 C CA . TYR A 1 177 ? 2.061 -9.380 -18.799 1.00 93.56 177 TYR A CA 1
ATOM 1428 C C . TYR A 1 177 ? 2.426 -9.721 -20.253 1.00 93.56 177 TYR A C 1
ATOM 1430 O O . TYR A 1 177 ? 1.539 -10.042 -21.040 1.00 93.56 177 TYR A O 1
ATOM 1438 N N . GLY A 1 178 ? 3.718 -9.675 -20.599 1.00 92.19 178 GLY A N 1
ATOM 1439 C CA . GLY A 1 178 ? 4.214 -9.994 -21.941 1.00 92.19 178 GLY A CA 1
ATOM 1440 C C . GLY A 1 178 ? 4.011 -8.873 -22.964 1.00 92.19 178 GLY A C 1
ATOM 1441 O O . GLY A 1 178 ? 4.169 -9.104 -24.158 1.00 92.19 178 GLY A O 1
ATOM 1442 N N . ASP A 1 179 ? 3.671 -7.672 -22.501 1.00 94.00 179 ASP A N 1
ATOM 1443 C CA . ASP A 1 179 ? 3.561 -6.439 -23.282 1.00 94.00 179 ASP A CA 1
ATOM 1444 C C . ASP A 1 179 ? 4.928 -5.910 -23.740 1.00 94.00 179 ASP A C 1
ATOM 1446 O O . ASP A 1 179 ? 5.057 -5.428 -24.862 1.00 94.00 179 ASP A O 1
ATOM 1450 N N . ILE A 1 180 ? 5.956 -6.053 -22.900 1.00 94.25 180 ILE A N 1
ATOM 1451 C CA . ILE A 1 180 ? 7.349 -5.698 -23.201 1.00 94.25 180 ILE A CA 1
ATOM 1452 C C . ILE A 1 180 ? 8.242 -6.880 -22.816 1.00 94.25 180 ILE A C 1
ATOM 1454 O O . ILE A 1 180 ? 8.092 -7.450 -21.734 1.00 94.25 180 ILE A O 1
ATOM 1458 N N . TYR A 1 181 ? 9.168 -7.279 -23.690 1.00 95.00 181 TYR A N 1
ATOM 1459 C CA . TYR A 1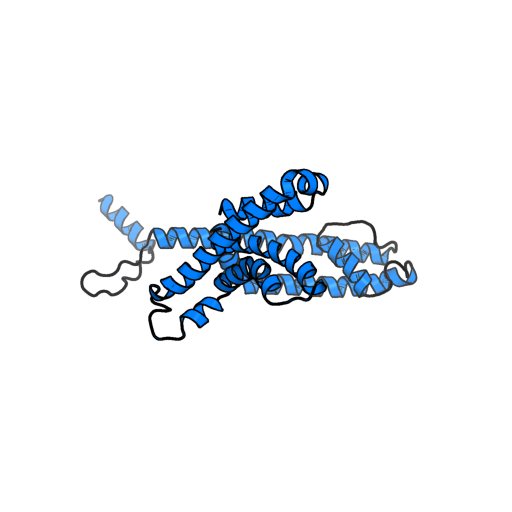 181 ? 10.131 -8.349 -23.413 1.00 95.00 181 TYR A CA 1
ATOM 1460 C C . TYR A 1 181 ? 11.380 -8.233 -24.303 1.00 95.00 181 TYR A C 1
ATOM 1462 O O . TYR A 1 181 ? 11.290 -7.724 -25.422 1.00 95.00 181 TYR A O 1
ATOM 1470 N N . PRO A 1 182 ? 12.551 -8.712 -23.843 1.00 95.94 182 PRO A N 1
ATOM 1471 C CA . PRO A 1 182 ? 13.771 -8.650 -24.637 1.00 95.94 182 PRO A CA 1
ATOM 1472 C C . PRO A 1 182 ? 13.745 -9.621 -25.822 1.00 95.94 182 PRO A C 1
ATOM 1474 O O . PRO A 1 182 ? 13.476 -10.822 -25.664 1.00 95.94 182 PRO A O 1
ATOM 1477 N N . ILE A 1 183 ? 14.090 -9.129 -27.010 1.00 96.38 183 ILE A N 1
ATOM 1478 C CA . ILE A 1 183 ? 14.212 -9.949 -28.222 1.00 96.38 183 ILE A CA 1
ATOM 1479 C C . ILE A 1 183 ? 15.666 -10.213 -28.601 1.00 96.38 183 ILE A C 1
ATOM 1481 O O . ILE A 1 183 ? 15.938 -11.218 -29.265 1.00 96.38 183 ILE A O 1
ATOM 1485 N N . THR A 1 184 ? 16.601 -9.368 -28.161 1.00 97.25 184 THR A N 1
ATOM 1486 C CA . THR A 1 184 ? 18.021 -9.521 -28.474 1.00 97.25 184 THR A CA 1
ATOM 1487 C C . THR A 1 184 ? 18.660 -10.639 -27.642 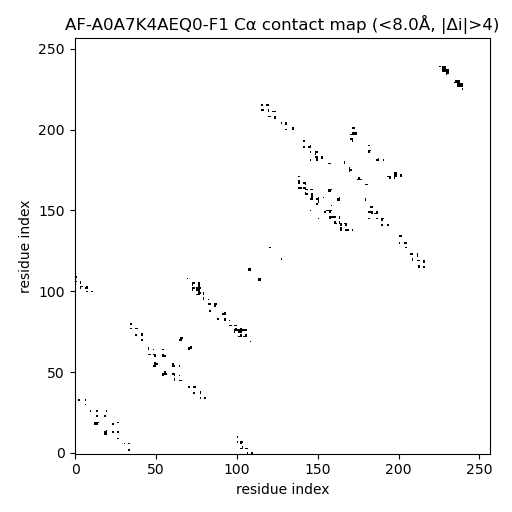1.00 97.25 184 THR A C 1
ATOM 1489 O O . THR A 1 184 ? 18.219 -10.935 -26.526 1.00 97.25 184 THR A O 1
ATOM 1492 N N . PRO A 1 185 ? 19.736 -11.280 -28.136 1.00 96.44 185 PRO A N 1
ATOM 1493 C CA . PRO A 1 185 ? 20.467 -12.275 -27.353 1.00 96.44 185 PRO A CA 1
ATOM 1494 C C . PRO A 1 185 ? 21.000 -11.720 -26.024 1.00 96.44 185 PRO A C 1
ATOM 1496 O O . PRO A 1 185 ? 20.929 -12.401 -25.000 1.00 96.44 185 PRO A O 1
ATOM 1499 N N . TRP A 1 186 ? 21.492 -10.477 -26.029 1.00 95.06 186 TRP A N 1
ATOM 1500 C CA . TRP A 1 186 ? 22.014 -9.809 -24.837 1.00 95.06 186 TRP A CA 1
ATOM 1501 C C . TRP A 1 186 ? 20.913 -9.467 -23.838 1.00 95.06 186 TRP A C 1
ATOM 1503 O O . TRP A 1 186 ? 21.048 -9.795 -22.659 1.00 95.06 186 TRP A O 1
ATOM 1513 N N . GLY A 1 187 ? 19.793 -8.908 -24.299 1.00 96.62 187 GLY A N 1
ATOM 1514 C CA . GLY A 1 187 ? 18.639 -8.645 -23.445 1.00 96.62 187 GLY A CA 1
ATOM 1515 C C . GLY A 1 187 ? 18.060 -9.927 -22.850 1.00 96.62 187 GLY A C 1
ATOM 1516 O O . GLY A 1 187 ? 17.732 -9.962 -21.668 1.00 96.62 187 GLY A O 1
ATOM 1517 N N . ARG A 1 188 ? 18.022 -11.038 -23.597 1.00 96.88 188 ARG A N 1
ATOM 1518 C CA . ARG A 1 188 ? 17.599 -12.343 -23.052 1.00 96.88 188 ARG A CA 1
ATOM 1519 C C . ARG A 1 188 ? 18.546 -12.872 -21.980 1.00 96.88 188 ARG A C 1
ATOM 1521 O O . ARG A 1 188 ? 18.073 -13.426 -20.986 1.00 96.88 188 ARG A O 1
ATOM 1528 N N . LEU A 1 189 ? 19.857 -12.701 -22.148 1.00 97.31 189 LEU A N 1
ATOM 1529 C CA . LEU A 1 189 ? 20.843 -13.083 -21.134 1.00 97.31 189 LEU A CA 1
ATOM 1530 C C . LEU A 1 189 ? 20.659 -12.256 -19.854 1.00 97.31 189 LEU A C 1
ATOM 1532 O O . LEU A 1 189 ? 20.534 -12.826 -18.770 1.00 97.31 189 LEU A O 1
ATOM 1536 N N . ILE A 1 190 ? 20.578 -10.928 -19.988 1.00 96.06 190 ILE A N 1
ATOM 1537 C CA . ILE A 1 190 ? 20.340 -10.000 -18.872 1.00 96.06 190 ILE A CA 1
ATOM 1538 C C . ILE A 1 190 ? 19.016 -10.340 -18.185 1.00 96.06 190 ILE A C 1
ATOM 1540 O O . ILE A 1 190 ? 18.980 -10.542 -16.973 1.00 96.06 190 ILE A O 1
ATOM 1544 N N . GLY A 1 191 ? 17.941 -10.481 -18.959 1.00 95.38 191 GLY A N 1
ATOM 1545 C CA . GLY A 1 191 ? 16.611 -10.824 -18.468 1.00 95.38 191 GLY A CA 1
ATOM 1546 C C . GLY A 1 191 ? 16.593 -12.143 -17.702 1.00 95.38 191 GLY A C 1
ATOM 1547 O O . GLY A 1 191 ? 15.998 -12.214 -16.632 1.00 95.38 191 GLY A O 1
ATOM 1548 N N . SER A 1 192 ? 17.312 -13.161 -18.179 1.00 95.50 192 SER A N 1
ATOM 1549 C CA . SER A 1 192 ? 17.416 -14.452 -17.486 1.00 95.50 192 SER A CA 1
ATOM 1550 C C . SER A 1 192 ? 18.066 -14.313 -16.105 1.00 95.50 192 SER A C 1
ATOM 1552 O O . SER A 1 192 ? 17.564 -14.867 -15.128 1.00 95.50 192 SER A O 1
ATOM 1554 N N . VAL A 1 193 ? 19.147 -13.531 -15.996 1.00 95.81 193 VAL A N 1
ATOM 1555 C CA . VAL A 1 193 ? 19.802 -13.247 -14.707 1.00 95.81 193 VAL A CA 1
ATOM 1556 C C . VAL A 1 193 ? 18.868 -12.460 -13.784 1.00 95.81 193 VAL A C 1
ATOM 1558 O O . VAL A 1 193 ? 18.724 -12.805 -12.611 1.00 95.81 193 VAL A O 1
ATOM 1561 N N . VAL A 1 194 ? 18.193 -11.437 -14.314 1.00 95.25 194 VAL A N 1
ATOM 1562 C CA . VAL A 1 194 ? 17.252 -10.595 -13.558 1.00 95.25 194 VAL A CA 1
ATOM 1563 C C . VAL A 1 194 ? 16.083 -11.413 -13.014 1.00 95.25 194 VAL A C 1
ATOM 1565 O O . VAL A 1 194 ? 15.722 -11.234 -11.856 1.00 95.25 194 VAL A O 1
ATOM 1568 N N . VAL A 1 195 ? 15.527 -12.344 -13.794 1.00 94.56 195 VAL A N 1
ATOM 1569 C CA . VAL A 1 195 ? 14.441 -13.231 -13.347 1.00 94.56 195 VAL A CA 1
ATOM 1570 C C . VAL A 1 195 ? 14.891 -14.108 -12.176 1.00 94.56 195 VAL A C 1
ATOM 1572 O O . VAL A 1 195 ? 14.183 -14.188 -11.172 1.00 94.56 195 VAL A O 1
ATOM 1575 N N . ILE A 1 196 ? 16.077 -14.722 -12.259 1.00 93.88 196 ILE A N 1
ATOM 1576 C CA . ILE A 1 196 ? 16.610 -15.575 -11.182 1.00 93.88 196 ILE A CA 1
ATOM 1577 C C . ILE A 1 196 ? 16.800 -14.765 -9.891 1.00 93.88 196 ILE A C 1
ATOM 1579 O O . ILE A 1 196 ? 16.375 -15.200 -8.819 1.00 93.88 196 ILE A O 1
ATOM 1583 N N . LEU A 1 197 ? 17.399 -13.574 -9.988 1.00 93.38 197 LEU A N 1
ATOM 1584 C CA . LEU A 1 197 ? 17.581 -12.679 -8.841 1.00 93.38 197 LEU A CA 1
ATOM 1585 C C . LEU A 1 197 ? 16.241 -12.164 -8.292 1.00 93.38 197 LEU A C 1
ATOM 1587 O O . LEU A 1 197 ? 16.056 -12.085 -7.077 1.00 93.38 197 LEU A O 1
ATOM 1591 N N . GLY A 1 198 ? 15.302 -11.846 -9.183 1.00 91.25 198 GLY A N 1
ATOM 1592 C CA . GLY A 1 198 ? 13.987 -11.306 -8.858 1.00 91.25 198 GLY A CA 1
ATOM 1593 C C . GLY A 1 198 ? 13.136 -12.264 -8.042 1.00 91.25 198 GLY A C 1
ATOM 1594 O O . GLY A 1 198 ? 12.635 -11.874 -6.991 1.00 91.25 198 GLY A O 1
ATOM 1595 N N . ILE A 1 199 ? 13.045 -13.531 -8.461 1.00 90.50 199 ILE A N 1
ATOM 1596 C CA . ILE A 1 199 ? 12.297 -14.565 -7.727 1.00 90.50 199 ILE A CA 1
ATOM 1597 C C . ILE A 1 199 ? 12.810 -14.680 -6.286 1.00 90.50 199 ILE A C 1
ATOM 1599 O O . ILE A 1 199 ? 12.015 -14.732 -5.347 1.00 90.50 199 ILE A O 1
ATOM 1603 N N . GLY A 1 200 ? 14.134 -14.680 -6.102 1.00 88.31 200 GLY A N 1
ATOM 1604 C CA . GLY A 1 200 ? 14.748 -14.740 -4.779 1.00 88.31 200 GLY A CA 1
ATOM 1605 C C . GLY A 1 200 ? 14.398 -13.525 -3.922 1.00 88.31 200 GLY A C 1
ATOM 1606 O O . GLY A 1 200 ? 13.905 -13.680 -2.809 1.00 88.31 200 GLY A O 1
ATOM 1607 N N . LEU A 1 201 ? 14.612 -12.315 -4.444 1.00 90.19 201 LEU A N 1
ATOM 1608 C CA . LEU A 1 201 ? 14.417 -11.076 -3.686 1.00 90.19 201 LEU A CA 1
ATOM 1609 C C . LEU A 1 201 ? 12.946 -10.771 -3.391 1.00 90.19 201 LEU A C 1
ATOM 1611 O O . LEU A 1 201 ? 12.640 -10.300 -2.298 1.00 90.19 201 LEU A O 1
ATOM 1615 N N . PHE A 1 202 ? 12.032 -11.057 -4.320 1.00 86.50 202 PHE A N 1
ATOM 1616 C CA . PHE A 1 202 ? 10.607 -10.763 -4.146 1.00 86.50 202 PHE A CA 1
ATOM 1617 C C . PHE A 1 202 ? 9.910 -11.746 -3.190 1.00 86.50 202 PHE A C 1
ATOM 1619 O O . PHE A 1 202 ? 8.898 -11.404 -2.579 1.00 86.50 202 PHE A O 1
ATOM 1626 N N . ALA A 1 203 ? 10.470 -12.944 -2.989 1.00 88.44 203 ALA A N 1
ATOM 1627 C CA . ALA A 1 203 ? 9.979 -13.903 -1.999 1.00 88.44 203 ALA A CA 1
ATOM 1628 C C . ALA A 1 203 ? 10.323 -13.508 -0.546 1.00 88.44 203 ALA A C 1
ATOM 1630 O O . ALA A 1 203 ? 9.605 -13.888 0.386 1.00 88.44 203 ALA A O 1
ATOM 1631 N N . LEU A 1 204 ? 11.394 -12.731 -0.333 1.00 91.75 204 LEU A N 1
ATOM 1632 C CA . LEU A 1 204 ? 11.883 -12.391 1.009 1.00 91.75 204 LEU A CA 1
ATOM 1633 C C . LEU A 1 204 ? 10.882 -11.578 1.847 1.00 91.75 204 LEU A C 1
ATOM 1635 O O . LEU A 1 204 ? 10.665 -11.973 2.994 1.00 91.75 204 LEU A O 1
ATOM 1639 N N . PRO A 1 205 ? 10.221 -10.514 1.340 1.00 90.94 205 PRO A N 1
ATOM 1640 C CA . PRO A 1 205 ? 9.257 -9.749 2.130 1.00 90.94 205 PRO A CA 1
ATOM 1641 C C . PRO A 1 205 ? 8.109 -10.603 2.670 1.00 90.94 205 PRO A C 1
ATOM 1643 O O . PRO A 1 205 ? 7.723 -10.458 3.827 1.00 90.94 205 PRO A O 1
ATOM 1646 N N . ALA A 1 206 ? 7.586 -11.534 1.865 1.00 91.50 206 ALA A N 1
ATOM 1647 C CA . ALA A 1 206 ? 6.509 -12.423 2.293 1.00 91.50 206 ALA A CA 1
ATOM 1648 C C . ALA A 1 206 ? 6.961 -13.347 3.436 1.00 91.50 206 ALA A C 1
ATOM 1650 O O . ALA A 1 206 ? 6.280 -13.444 4.460 1.00 91.50 206 ALA A O 1
ATOM 1651 N N . GLY A 1 207 ? 8.136 -13.974 3.297 1.00 93.50 207 GLY A N 1
ATOM 1652 C CA . GLY A 1 207 ? 8.723 -14.809 4.349 1.00 93.50 207 GLY A CA 1
ATOM 1653 C C . GLY A 1 207 ? 9.034 -14.017 5.620 1.00 93.50 207 GLY A C 1
ATOM 1654 O O . GLY A 1 207 ? 8.745 -14.469 6.729 1.00 93.50 207 GLY A O 1
ATOM 1655 N N . LEU A 1 208 ? 9.551 -12.798 5.464 1.00 94.12 208 LEU A N 1
ATOM 1656 C CA . LEU A 1 208 ? 9.871 -11.904 6.569 1.00 94.12 208 LEU A CA 1
ATOM 1657 C C . LEU A 1 208 ? 8.636 -11.518 7.380 1.00 94.12 208 LEU A C 1
ATOM 1659 O O . LEU A 1 208 ? 8.644 -11.602 8.610 1.00 94.12 208 LEU A O 1
ATOM 1663 N N . LEU A 1 209 ? 7.565 -11.124 6.690 1.00 94.62 209 LEU A N 1
ATOM 1664 C CA . LEU A 1 209 ? 6.298 -10.785 7.324 1.00 94.62 209 LEU A CA 1
ATOM 1665 C C . LEU A 1 209 ? 5.710 -11.999 8.045 1.00 94.62 209 LEU A C 1
ATOM 1667 O O . LEU A 1 209 ? 5.286 -11.867 9.191 1.00 94.62 209 LEU A O 1
ATOM 1671 N N . ALA A 1 210 ? 5.739 -13.185 7.427 1.00 94.06 210 ALA A N 1
ATOM 1672 C CA . ALA A 1 210 ? 5.263 -14.418 8.053 1.00 94.06 210 ALA A CA 1
ATOM 1673 C C . ALA A 1 210 ? 6.014 -14.727 9.361 1.00 94.06 210 ALA A C 1
ATOM 1675 O O . ALA A 1 210 ? 5.382 -14.981 10.389 1.00 94.06 210 ALA A O 1
ATOM 1676 N N . MET A 1 211 ? 7.348 -14.629 9.356 1.00 94.00 211 MET A N 1
ATOM 1677 C CA . MET A 1 211 ? 8.161 -14.788 10.567 1.00 94.00 211 MET A CA 1
ATOM 1678 C C . MET A 1 211 ? 7.844 -13.717 11.615 1.00 94.00 211 MET A C 1
ATOM 1680 O O . MET A 1 211 ? 7.706 -14.034 12.796 1.00 94.00 211 MET A O 1
ATOM 1684 N N . GLY A 1 212 ? 7.663 -12.464 11.193 1.00 94.06 212 GLY A N 1
ATOM 1685 C CA . GLY A 1 212 ? 7.263 -11.374 12.080 1.00 94.06 212 GLY A CA 1
ATOM 1686 C C . GLY A 1 212 ? 5.924 -11.643 12.770 1.00 94.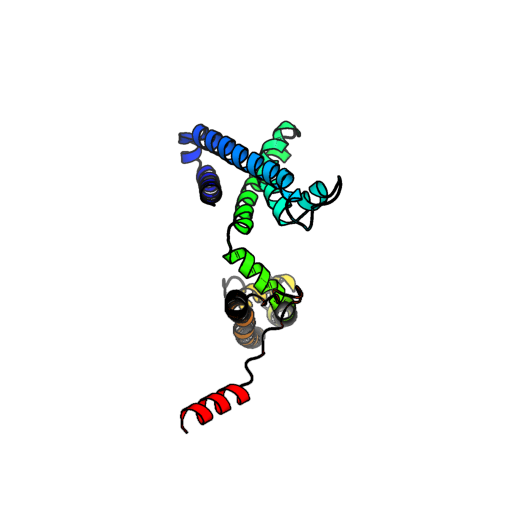06 212 GLY A C 1
ATOM 1687 O O . GLY A 1 212 ? 5.810 -11.455 13.980 1.00 94.06 212 GLY A O 1
ATOM 1688 N N . PHE A 1 213 ? 4.924 -12.157 12.048 1.00 93.44 213 PHE A N 1
ATOM 1689 C CA . PHE A 1 213 ? 3.629 -12.528 12.631 1.00 93.44 213 PHE A CA 1
ATOM 1690 C C . PHE A 1 213 ? 3.746 -13.627 13.687 1.00 93.44 213 PHE A C 1
ATOM 1692 O O . PHE A 1 213 ? 3.050 -13.574 14.704 1.00 93.44 213 PHE A O 1
ATOM 1699 N N . VAL A 1 214 ? 4.604 -14.625 13.461 1.00 93.19 214 VAL A N 1
ATOM 1700 C CA . VAL A 1 214 ? 4.879 -15.676 14.452 1.00 93.19 214 VAL A CA 1
ATOM 1701 C C . VAL A 1 214 ? 5.558 -15.074 15.682 1.00 93.19 214 VAL A C 1
ATOM 1703 O O . VAL A 1 214 ? 5.145 -15.358 16.806 1.00 93.19 214 VAL A O 1
ATOM 1706 N N . GLN A 1 215 ? 6.538 -14.191 15.479 1.00 93.56 215 GLN A N 1
ATOM 1707 C CA . GLN A 1 215 ? 7.290 -13.545 16.553 1.00 93.56 215 GLN A CA 1
ATOM 1708 C C . GLN A 1 215 ? 6.406 -12.652 17.435 1.00 93.56 215 GLN A C 1
ATOM 1710 O O . GLN A 1 215 ? 6.422 -12.797 18.657 1.00 93.56 215 GLN A O 1
ATOM 1715 N N . VAL A 1 216 ? 5.583 -11.783 16.839 1.00 92.31 216 VAL A N 1
ATOM 1716 C CA . VAL A 1 216 ? 4.663 -10.910 17.592 1.00 92.31 216 VAL A CA 1
ATOM 1717 C C . VAL A 1 216 ? 3.635 -11.738 18.370 1.00 92.31 216 VAL A C 1
ATOM 1719 O O . VAL A 1 216 ? 3.305 -11.411 19.509 1.00 92.31 216 VAL A O 1
ATOM 1722 N N . GLN A 1 217 ? 3.138 -12.838 17.797 1.00 89.69 217 GLN A N 1
ATOM 1723 C CA . GLN A 1 217 ? 2.215 -13.723 18.511 1.00 89.69 217 GLN A CA 1
ATOM 1724 C C . GLN A 1 217 ? 2.884 -14.478 19.664 1.00 89.69 217 GLN A C 1
ATOM 1726 O O . GLN A 1 217 ? 2.262 -14.630 20.716 1.00 89.69 217 GLN A O 1
ATOM 1731 N N . ALA A 1 218 ? 4.129 -14.932 19.497 1.00 89.62 218 ALA A N 1
ATOM 1732 C CA . ALA A 1 218 ? 4.892 -15.578 20.563 1.00 89.62 218 ALA A CA 1
ATOM 1733 C C . ALA A 1 218 ? 5.123 -14.619 21.743 1.00 89.62 218 ALA A C 1
ATOM 1735 O O . ALA A 1 218 ? 4.771 -14.953 22.872 1.00 89.62 218 ALA A O 1
ATOM 1736 N N . GLN A 1 219 ? 5.574 -13.391 21.465 1.00 87.94 219 GLN A N 1
ATOM 1737 C CA . GLN A 1 219 ? 5.785 -12.354 22.484 1.00 87.94 219 GLN A CA 1
ATOM 1738 C C . GLN A 1 219 ? 4.505 -12.024 23.262 1.00 87.94 219 GLN A C 1
ATOM 1740 O O . GLN A 1 219 ? 4.534 -11.866 24.480 1.00 87.94 219 GLN A O 1
ATOM 1745 N N . ARG A 1 220 ? 3.354 -11.955 22.578 1.00 85.38 220 ARG A N 1
ATOM 1746 C CA . ARG A 1 220 ? 2.059 -11.725 23.239 1.00 85.38 220 ARG A CA 1
ATOM 1747 C C . ARG A 1 220 ? 1.672 -12.878 24.168 1.00 85.38 220 ARG A C 1
ATOM 1749 O O . ARG A 1 220 ? 1.236 -12.621 25.285 1.00 85.38 220 ARG A O 1
ATOM 1756 N N . LYS A 1 221 ? 1.873 -14.133 23.747 1.00 85.25 221 LYS A N 1
ATOM 1757 C CA . LYS A 1 221 ? 1.606 -15.312 24.593 1.00 85.25 221 LYS A CA 1
ATOM 1758 C C . LYS A 1 221 ? 2.514 -15.368 25.822 1.00 85.25 221 LYS A C 1
ATOM 1760 O O . LYS A 1 221 ? 2.052 -15.755 26.894 1.00 85.25 221 LYS A O 1
ATOM 1765 N N . GLU A 1 222 ? 3.781 -14.989 25.672 1.00 83.88 222 GLU A N 1
ATOM 1766 C CA . GLU A 1 222 ? 4.736 -14.896 26.782 1.00 83.88 222 GLU A CA 1
ATOM 1767 C C . GLU A 1 222 ? 4.340 -13.798 27.777 1.00 83.88 222 GLU A C 1
ATOM 1769 O O . GLU A 1 222 ? 4.319 -14.046 28.982 1.00 83.88 222 GLU A O 1
ATOM 1774 N N . ALA A 1 223 ? 3.942 -12.620 27.285 1.00 79.94 223 ALA A N 1
ATOM 1775 C CA . ALA A 1 223 ? 3.451 -11.525 28.122 1.00 79.94 223 ALA A CA 1
ATOM 1776 C C . ALA A 1 223 ? 2.164 -11.888 28.890 1.00 79.94 223 ALA A C 1
ATOM 1778 O O . ALA A 1 223 ? 1.974 -11.437 30.017 1.00 79.94 223 ALA A O 1
ATOM 1779 N N . GLU A 1 224 ? 1.295 -12.723 28.309 1.00 78.31 224 GLU A N 1
ATOM 1780 C CA . GLU A 1 224 ? 0.103 -13.253 28.986 1.00 78.31 224 GLU A CA 1
ATOM 1781 C C . GLU A 1 224 ? 0.443 -14.285 30.079 1.00 78.31 224 GLU A C 1
ATOM 1783 O O . GLU A 1 224 ? -0.238 -14.326 31.103 1.00 78.31 224 GLU A O 1
ATOM 1788 N N . HIS A 1 225 ? 1.486 -15.105 29.894 1.00 68.94 225 HIS A N 1
ATOM 1789 C CA . HIS A 1 225 ? 1.878 -16.153 30.855 1.00 68.94 225 HIS A CA 1
ATOM 1790 C C . HIS A 1 225 ? 2.789 -15.664 31.987 1.00 68.94 225 HIS A C 1
ATOM 1792 O O . HIS A 1 225 ? 2.835 -16.297 33.042 1.00 68.94 225 HIS A O 1
ATOM 1798 N N . SER A 1 226 ? 3.480 -14.543 31.794 1.00 62.81 226 SER A N 1
ATOM 1799 C CA . SER A 1 226 ? 4.302 -13.890 32.815 1.00 62.81 226 SER A CA 1
ATOM 1800 C C . SER A 1 226 ? 3.813 -12.458 33.040 1.00 62.81 226 SER A C 1
ATOM 1802 O O . SER A 1 226 ? 4.533 -11.514 32.699 1.00 62.81 226 SER A O 1
ATOM 1804 N N . PRO A 1 227 ? 2.606 -12.247 33.609 1.00 57.84 227 PRO A N 1
ATOM 1805 C CA . PRO A 1 227 ? 2.225 -10.918 34.059 1.00 57.84 227 PRO A CA 1
ATOM 1806 C C . PRO A 1 227 ? 3.275 -10.510 35.089 1.00 57.84 227 PRO A C 1
ATOM 1808 O O . PRO A 1 227 ? 3.447 -11.215 36.084 1.00 57.84 227 PRO A O 1
ATOM 1811 N N . GLY A 1 228 ? 4.039 -9.449 34.806 1.00 60.38 228 GLY A N 1
ATOM 1812 C CA . GLY A 1 228 ? 5.152 -9.024 35.654 1.00 60.38 228 GLY A CA 1
ATOM 1813 C C . GLY A 1 228 ? 4.717 -9.053 37.113 1.00 60.38 228 GLY A C 1
ATOM 1814 O O . GLY A 1 228 ? 3.796 -8.327 37.491 1.00 60.38 228 GLY A O 1
ATOM 1815 N N . LEU A 1 229 ? 5.295 -9.964 37.902 1.00 64.94 229 LEU A N 1
ATOM 1816 C CA . LEU A 1 229 ? 4.847 -10.174 39.270 1.00 64.94 229 LEU A CA 1
ATOM 1817 C C . LEU A 1 229 ? 5.156 -8.893 40.033 1.00 64.94 229 LEU A C 1
ATOM 1819 O O . LEU A 1 229 ? 6.313 -8.549 40.238 1.00 64.94 229 LEU A O 1
ATOM 1823 N N . VAL A 1 230 ? 4.135 -8.141 40.424 1.00 66.50 230 VAL A N 1
ATOM 1824 C CA . VAL A 1 230 ? 4.334 -6.966 41.269 1.00 66.50 230 VAL A CA 1
ATOM 1825 C C . VAL A 1 230 ? 4.377 -7.460 42.705 1.00 66.50 230 VAL A C 1
ATOM 1827 O O . VAL A 1 230 ? 3.443 -8.112 43.170 1.00 66.50 230 VAL A O 1
ATOM 1830 N N . CYS A 1 231 ? 5.473 -7.187 43.411 1.00 64.75 231 CYS A N 1
ATOM 1831 C CA . CYS A 1 231 ? 5.601 -7.591 44.804 1.00 64.75 231 CYS A CA 1
ATOM 1832 C C . CYS A 1 231 ? 4.486 -6.930 45.642 1.00 64.75 231 CYS A C 1
ATOM 1834 O O . CYS A 1 231 ? 4.437 -5.696 45.694 1.00 64.75 231 CYS A O 1
ATOM 1836 N N . PRO A 1 232 ? 3.631 -7.699 46.347 1.00 66.00 232 PRO A N 1
ATOM 1837 C CA . PRO A 1 232 ? 2.504 -7.151 47.106 1.00 66.00 232 PRO A CA 1
ATOM 1838 C C . PRO A 1 232 ? 2.933 -6.300 48.310 1.00 66.00 232 PRO A C 1
ATOM 1840 O O . PRO A 1 232 ? 2.119 -5.566 48.858 1.00 66.00 232 PRO A O 1
ATOM 1843 N N . TYR A 1 233 ? 4.203 -6.381 48.720 1.00 65.38 233 TYR A N 1
ATOM 1844 C CA . TYR A 1 233 ? 4.725 -5.651 49.874 1.00 65.38 233 TYR A CA 1
ATOM 1845 C C . TYR A 1 233 ? 5.399 -4.321 49.506 1.00 65.38 233 TYR A C 1
ATOM 1847 O O . TYR A 1 233 ? 5.313 -3.359 50.262 1.00 65.38 233 TYR A O 1
ATOM 1855 N N . CYS A 1 234 ? 6.080 -4.243 48.356 1.00 81.88 234 CYS A N 1
ATOM 1856 C CA . CYS A 1 234 ? 6.861 -3.057 47.976 1.00 81.88 234 CYS A CA 1
ATOM 1857 C C . CYS A 1 234 ? 6.460 -2.419 46.640 1.00 81.88 234 CYS A C 1
ATOM 1859 O O . CYS A 1 234 ? 7.011 -1.378 46.286 1.00 81.88 234 CYS A O 1
ATOM 1861 N N . GLY A 1 235 ? 5.544 -3.028 45.880 1.00 66.12 235 GLY A N 1
ATOM 1862 C CA . GLY A 1 235 ? 5.036 -2.481 44.619 1.00 66.12 235 GLY A CA 1
ATOM 1863 C C . GLY A 1 235 ? 6.043 -2.454 43.463 1.00 66.12 235 GLY A C 1
ATOM 1864 O O . GLY A 1 235 ? 5.725 -1.932 42.399 1.00 66.12 235 GLY A O 1
ATOM 1865 N N . ARG A 1 236 ? 7.255 -3.001 43.639 1.00 71.44 236 ARG A N 1
ATOM 1866 C CA . ARG A 1 236 ? 8.243 -3.125 42.556 1.00 71.44 236 ARG A CA 1
ATOM 1867 C C . ARG A 1 236 ? 7.922 -4.331 41.677 1.00 71.44 236 ARG A C 1
ATOM 1869 O O . ARG A 1 236 ? 7.475 -5.364 42.183 1.00 71.44 236 ARG A O 1
ATOM 1876 N N . GLN A 1 237 ? 8.175 -4.200 40.375 1.00 68.69 237 GLN A N 1
ATOM 1877 C CA . GLN A 1 237 ? 8.168 -5.338 39.458 1.00 68.69 237 GLN A CA 1
ATOM 1878 C C . GLN A 1 237 ? 9.269 -6.318 39.867 1.00 68.69 237 GLN A C 1
ATOM 1880 O O . GLN A 1 237 ? 10.433 -5.946 40.001 1.00 68.69 237 GLN A O 1
ATOM 1885 N N . ILE A 1 238 ? 8.878 -7.564 40.091 1.00 64.88 238 ILE A N 1
ATOM 1886 C CA . ILE A 1 238 ? 9.778 -8.700 40.196 1.00 64.88 238 ILE A CA 1
ATOM 1887 C C . ILE A 1 238 ? 10.086 -9.069 38.747 1.00 64.88 238 ILE A C 1
ATOM 1889 O O . ILE A 1 238 ? 9.221 -9.600 38.047 1.00 64.88 238 ILE A O 1
ATOM 1893 N N . GLU A 1 239 ? 11.280 -8.714 38.273 1.00 59.28 239 GLU A N 1
ATOM 1894 C CA . GLU A 1 239 ? 11.773 -9.193 36.982 1.00 59.28 239 GLU A CA 1
ATOM 1895 C C . GLU A 1 239 ? 11.656 -10.717 36.973 1.00 59.28 239 GLU A C 1
ATOM 1897 O O . GLU A 1 239 ? 12.177 -11.407 37.855 1.00 59.28 239 GLU A O 1
ATOM 1902 N N . GLY A 1 240 ? 10.861 -11.228 36.029 1.00 51.69 240 GLY A N 1
ATOM 1903 C CA . GLY A 1 240 ? 10.595 -12.650 35.904 1.00 51.69 240 GLY A CA 1
ATOM 1904 C C . GLY A 1 240 ? 11.920 -13.390 35.812 1.00 51.69 240 GLY A C 1
ATOM 1905 O O . GLY A 1 240 ? 12.739 -13.079 34.951 1.00 51.69 240 GLY A O 1
ATOM 1906 N N . ARG A 1 241 ? 12.132 -14.339 36.729 1.00 44.62 241 ARG A N 1
ATOM 1907 C CA . ARG A 1 241 ? 13.306 -15.212 36.759 1.00 44.62 241 ARG A CA 1
ATOM 1908 C C . ARG A 1 241 ? 13.481 -15.784 35.347 1.00 44.62 241 ARG A C 1
ATOM 1910 O O . ARG A 1 241 ? 12.621 -16.540 34.890 1.00 44.62 241 ARG A O 1
ATOM 1917 N N . SER A 1 242 ? 14.544 -15.401 34.638 1.00 45.00 242 SER A N 1
ATOM 1918 C CA . SER A 1 242 ? 14.969 -16.131 33.445 1.00 45.00 242 SER A CA 1
ATOM 1919 C C . SER A 1 242 ? 15.057 -17.595 33.855 1.00 45.00 242 SER A C 1
ATOM 1921 O O . SER A 1 242 ? 15.703 -17.892 34.860 1.00 45.00 242 SER A O 1
ATOM 1923 N N . ARG A 1 243 ? 14.345 -18.493 33.163 1.00 44.88 243 ARG A N 1
ATOM 1924 C CA . ARG A 1 243 ? 14.476 -19.937 33.393 1.00 44.88 243 ARG A CA 1
ATOM 1925 C C . ARG A 1 243 ? 15.933 -20.299 33.139 1.00 44.88 243 ARG A C 1
ATOM 1927 O O . ARG A 1 243 ? 16.327 -20.433 31.987 1.00 44.88 243 ARG A O 1
ATOM 1934 N N . ASP A 1 244 ? 16.713 -20.384 34.206 1.00 45.78 244 ASP A N 1
ATOM 1935 C CA . ASP A 1 244 ? 18.073 -20.887 34.168 1.00 45.78 244 ASP A CA 1
ATOM 1936 C C . ASP A 1 244 ? 17.983 -22.418 34.046 1.00 45.78 244 ASP A C 1
ATOM 1938 O O . ASP A 1 244 ? 17.455 -23.065 34.960 1.00 45.78 244 ASP A O 1
ATOM 1942 N N . PRO A 1 245 ? 18.416 -23.022 32.923 1.00 49.62 245 PRO A N 1
ATOM 1943 C CA . PRO A 1 245 ? 18.356 -24.470 32.734 1.00 49.62 245 PRO A CA 1
ATOM 1944 C C . PRO A 1 245 ? 19.122 -25.251 33.818 1.00 49.62 245 PRO A C 1
ATOM 1946 O O . PRO A 1 245 ? 18.829 -26.425 34.043 1.00 49.62 245 PRO A O 1
ATOM 1949 N N . GLU A 1 246 ? 20.074 -24.617 34.516 1.00 49.62 246 GLU A N 1
ATOM 1950 C CA . GLU A 1 246 ? 20.863 -25.250 35.580 1.00 49.62 246 GLU A CA 1
ATOM 1951 C C . GLU A 1 246 ? 20.119 -25.431 36.917 1.00 49.62 246 GLU A C 1
ATOM 1953 O O . GLU A 1 246 ? 20.524 -26.276 37.725 1.00 49.62 246 GLU A O 1
ATOM 1958 N N . GLU A 1 247 ? 19.054 -24.667 37.193 1.00 49.00 247 GLU A N 1
ATOM 1959 C CA . GLU A 1 247 ? 18.258 -24.841 38.423 1.00 49.00 247 GLU A CA 1
ATOM 1960 C C . GLU A 1 247 ? 17.276 -26.021 38.303 1.00 49.00 247 GLU A C 1
ATOM 1962 O O . GLU A 1 247 ? 17.085 -26.757 39.273 1.00 49.00 247 GLU A O 1
ATOM 1967 N N . ASP A 1 248 ? 16.708 -26.261 37.117 1.00 49.72 248 ASP A N 1
ATOM 1968 C CA . ASP A 1 248 ? 15.713 -27.326 36.894 1.00 49.72 248 ASP A CA 1
ATOM 1969 C C . ASP A 1 248 ? 16.354 -28.731 36.939 1.00 49.72 248 ASP A C 1
ATOM 1971 O O . ASP A 1 248 ? 15.784 -29.680 37.483 1.00 49.72 248 ASP A O 1
ATOM 1975 N N . GLY A 1 249 ? 17.610 -28.851 36.485 1.00 49.09 249 GLY A N 1
ATOM 1976 C CA . GLY A 1 249 ? 18.403 -30.079 36.626 1.00 49.09 249 GLY A CA 1
ATOM 1977 C C . GLY A 1 249 ? 18.683 -30.456 38.087 1.00 49.09 249 GLY A C 1
ATOM 1978 O O . GLY A 1 249 ? 18.618 -31.631 38.450 1.00 49.09 249 GLY A O 1
ATOM 1979 N N . ARG A 1 250 ? 18.906 -29.463 38.960 1.00 47.50 250 ARG A N 1
ATOM 1980 C CA . ARG A 1 250 ? 19.140 -29.696 40.395 1.00 47.50 250 ARG A CA 1
ATOM 1981 C C . ARG A 1 250 ? 17.866 -30.103 41.135 1.00 47.50 250 ARG A C 1
ATOM 1983 O O . ARG A 1 250 ? 17.934 -30.930 42.039 1.00 47.50 250 ARG A O 1
ATOM 1990 N N . ILE A 1 251 ? 16.699 -29.586 40.749 1.00 48.53 251 ILE A N 1
ATOM 1991 C CA . ILE A 1 251 ? 15.414 -29.967 41.367 1.00 48.53 251 ILE A CA 1
ATOM 1992 C C . ILE A 1 251 ? 15.052 -31.428 41.044 1.00 48.53 251 ILE A C 1
ATOM 1994 O O . ILE A 1 251 ? 14.483 -32.124 41.890 1.00 48.53 251 ILE A O 1
ATOM 1998 N N . LEU A 1 252 ? 15.424 -31.927 39.860 1.00 46.97 252 LEU A N 1
ATOM 1999 C CA . LEU A 1 252 ? 15.223 -33.331 39.488 1.00 46.97 252 LEU A CA 1
ATOM 2000 C C . LEU A 1 252 ? 16.150 -34.289 40.256 1.00 46.97 252 LEU A C 1
ATOM 2002 O O . LEU A 1 252 ? 15.698 -35.365 40.650 1.00 46.97 252 LEU A O 1
ATOM 2006 N N . GLU A 1 253 ? 17.395 -33.899 40.548 1.00 46.09 253 GLU A N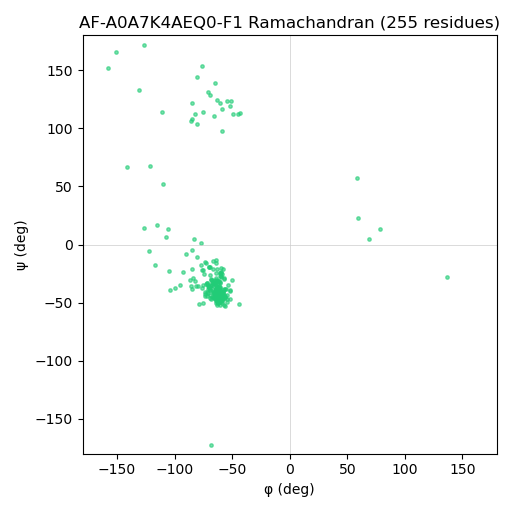 1
ATOM 2007 C CA . GLU A 1 253 ? 18.318 -34.714 41.357 1.00 46.09 253 GLU A CA 1
ATOM 2008 C C . GLU A 1 253 ? 17.864 -34.873 42.817 1.00 46.09 253 GLU A C 1
ATOM 2010 O O . GLU A 1 253 ? 18.002 -35.955 43.389 1.00 46.09 253 GLU A O 1
ATOM 2015 N N . TRP A 1 254 ? 17.258 -33.842 43.416 1.00 47.78 254 TRP A N 1
ATOM 2016 C CA . TRP A 1 254 ? 16.714 -33.919 44.781 1.00 47.78 254 TRP A CA 1
ATOM 2017 C C . TRP A 1 254 ? 15.470 -34.803 44.903 1.00 47.78 254 TRP A C 1
ATOM 2019 O O . TRP A 1 254 ? 15.142 -35.238 46.002 1.00 47.78 254 TRP A O 1
ATOM 2029 N N . ARG A 1 255 ? 14.770 -35.077 43.797 1.00 46.97 255 ARG A N 1
ATOM 2030 C CA . ARG A 1 255 ? 13.564 -35.920 43.787 1.00 46.97 255 ARG A CA 1
ATOM 2031 C C . ARG A 1 255 ? 13.863 -37.404 43.554 1.00 46.97 255 ARG A C 1
ATOM 2033 O O . ARG A 1 255 ? 12.950 -38.220 43.648 1.00 46.97 255 ARG A O 1
ATOM 2040 N N . MET A 1 256 ? 15.113 -37.737 43.226 1.00 47.16 256 MET A N 1
ATOM 2041 C CA . MET A 1 256 ? 15.591 -39.104 42.978 1.00 47.16 256 MET A CA 1
ATOM 2042 C C . MET A 1 256 ? 16.493 -39.655 44.098 1.00 47.16 256 MET A C 1
ATOM 2044 O O . MET A 1 256 ? 17.029 -40.754 43.955 1.00 47.16 256 MET A O 1
ATOM 2048 N N . ARG A 1 257 ? 16.651 -38.926 45.209 1.00 42.44 257 ARG A N 1
ATOM 2049 C CA . ARG A 1 257 ? 17.224 -39.423 46.470 1.00 42.44 257 ARG A CA 1
ATOM 2050 C C . ARG A 1 257 ? 16.147 -39.488 47.541 1.00 42.44 257 ARG A C 1
ATOM 2052 O O . ARG A 1 257 ? 16.238 -40.415 48.371 1.00 42.44 257 ARG A O 1
#

Foldseek 3Di:
DVLLVVLLVLLVQCVPVVSCVVCVVVSVVSVVVSLVVLVVVLVVCLVCVCVDPVQVDDDPSSVVVCPPPLNVLSCLCNVLVCVCVVDVDPVVNVVSSVSNNSSNVNVCVVDPVNVLLVQLCVVCVVVVVVLVVVLVVLLQVLLVQLLVQCCVVCCPQNVDSVSSSVVLVCLLLVNCPVPHAHPGPSRVVSSVVSNVVSVVSNVVVVVSSVVSSVVSVVVVVVCVVCVQDQDPPPRDGDPPPDPDVVVVVVVVVVVVD

Sequence (257 aa):
MLLVVLNVVAVIMETVQWLYSAYGPIFEAFNVFSIGIFTIEYILRIWSCIEDPIYRAPQGNRLRFAITPLAMVDLIAVLPFYLPFVIADLRFVRAMRLFRLFRILKLAHYSRALQTFDDVLRLKKEELGLMLFTIIVLLITSAGLMYEAEHDAQPEAFASIPDAMWWGIVTLATVGYGDIYPITPWGRLIGSVVVILGIGLFALPAGLLAMGFVQVQAQRKEAEHSPGLVCPYCGRQIEGRSRDPEEDGRILEWRMR

Secondary structure (DSSP, 8-state):
-HHHHHHHHHHHHHTSHHHHHHHHHHHHHHHHHHHHHHHHHHHHHHHHGGGSGGG-SSTTHHHHHHTSHHHHHHHHHHHHHHGGGT---HHHHHHHHHGGGGGGGGHHHH-HHHHHHHHHHHHTHHHHHHHHHHHHHHHHHHHHHHHHHHTTT-TTTTSSHHHHHHHHHHHHTT---SSS---SHHHHHHHHHHHHHHHHHHHHHHHHHHHHHHHHHHHHHHHHH---EE-TTT--EE------HHHHHHHHHHT--